Protein AF-A0A7C2WB57-F1 (afdb_monomer)

Solvent-accessible surface area (backbone atoms only — not comparable to full-atom values): 13487 Å² total; per-residue (Å²): 135,82,85,72,78,54,64,67,50,56,50,51,47,29,50,55,27,20,50,55,28,40,53,53,18,48,53,45,23,72,67,40,71,84,41,59,45,28,49,32,45,23,51,37,22,44,42,51,18,52,29,21,51,24,52,50,50,30,62,71,38,91,43,73,69,55,25,53,50,29,51,33,56,23,44,36,46,49,39,39,46,40,29,40,46,35,55,28,54,23,19,49,84,78,60,45,89,55,73,61,68,66,57,52,50,48,34,46,50,48,16,53,53,46,34,59,41,39,78,39,72,49,23,56,69,46,75,47,82,50,88,93,45,66,59,47,71,42,68,25,68,49,50,57,52,48,50,51,50,41,50,51,30,49,53,56,38,50,52,47,46,55,52,48,39,74,75,40,62,75,63,61,21,54,39,44,51,46,50,46,52,34,46,52,60,32,50,54,52,40,42,48,24,59,43,47,22,58,74,71,64,51,74,66,48,46,76,52,32,46,46,50,52,34,55,29,51,50,44,48,48,49,40,31,68,78,52,55,62,68,73,48,64,89,79,47,53,73,64,57,51,50,50,52,54,51,47,52,52,50,51,52,48,53,46,53,53,58,57,69,75,107

pLDDT: mean 81.45, std 13.5, range [35.09, 98.38]

Radius of gyration: 18.52 Å; Cα contacts (8 Å, |Δi|>4): 328; chains: 1; bounding box: 51×31×50 Å

Nearest PDB structures (foldseek):
  8jcx-assembly1_2  TM=6.054E-01  e=8.920E-03  Homo sapiens
  8szf-assembly1_A  TM=5.447E-01  e=8.516E-03  Homo sapiens
  7sim-assembly1_B  TM=5.868E-01  e=2.712E-02  Homo sapiens
  8wpg-assembly1_A  TM=6.339E-01  e=9.927E-02  Homo sapiens
  8jcy-assembly1_2  TM=6.079E-01  e=9.049E-02  Homo sapiens

Secondary structure (DSSP, 8-state):
---PPPHHHHHHHHHHHHHHHHHHHHHHHHH-TT-HHHHHHHHHHHHHHHHHHHHHHHHT--SHHHHHHHHHHHHHHHHTHHHHHHHHHHHTTTSS--S-HHHHHHHHHHHHHHHHHTTSTTTEEEEEEETTEEEEEEE-HHHHHHHHHHHHHHHHHHHHHHHHHHH--HHHHHHHHHHHHHHHHHHHHHHIIIIIHHHTT-TTGGGGHHHHHHHHHHHHHHHHHHTTTTSGGGT--HHHHHHHHHHHHHHHHHHHHHHH--

Structure (mmCIF, N/CA/C/O backbone):
data_AF-A0A7C2WB57-F1
#
_entry.id   AF-A0A7C2WB57-F1
#
loop_
_atom_site.group_PDB
_atom_site.id
_atom_site.type_symbol
_atom_site.label_atom_id
_atom_site.label_alt_id
_atom_site.label_comp_id
_atom_site.label_asym_id
_atom_site.label_entity_id
_atom_site.label_seq_id
_atom_site.pdbx_PDB_ins_code
_atom_site.Cartn_x
_atom_site.Cartn_y
_atom_site.Cartn_z
_atom_site.occupancy
_atom_site.B_iso_or_equiv
_atom_site.auth_seq_id
_atom_site.auth_comp_id
_atom_site.auth_asym_id
_atom_site.auth_atom_id
_atom_site.pdbx_PDB_model_num
ATOM 1 N N . MET A 1 1 ? 28.335 10.931 -4.803 1.00 36.34 1 MET A N 1
ATOM 2 C CA . MET A 1 1 ? 28.097 9.511 -5.124 1.00 36.34 1 MET A CA 1
ATOM 3 C C . MET A 1 1 ? 27.492 8.885 -3.873 1.00 36.34 1 MET A C 1
ATOM 5 O O . MET A 1 1 ? 28.223 8.584 -2.942 1.00 36.34 1 MET A O 1
ATOM 9 N N . MET A 1 2 ? 26.161 8.890 -3.744 1.00 35.09 2 MET A N 1
ATOM 10 C CA . MET A 1 2 ? 25.502 8.312 -2.565 1.00 35.09 2 MET A CA 1
ATOM 11 C C . MET A 1 2 ? 25.612 6.790 -2.680 1.00 35.09 2 MET A C 1
ATOM 13 O O . MET A 1 2 ? 25.117 6.237 -3.659 1.00 35.09 2 MET A O 1
ATOM 17 N N . MET A 1 3 ? 26.296 6.139 -1.732 1.00 39.81 3 MET A N 1
ATOM 18 C CA . MET A 1 3 ? 26.316 4.678 -1.624 1.00 39.81 3 MET A CA 1
ATOM 19 C C . MET A 1 3 ? 24.872 4.208 -1.465 1.00 39.81 3 MET A C 1
ATOM 21 O O . MET A 1 3 ? 24.251 4.448 -0.428 1.00 39.81 3 MET A O 1
ATOM 25 N N . GLN A 1 4 ? 24.304 3.612 -2.513 1.00 51.75 4 GLN A N 1
ATOM 26 C CA . GLN A 1 4 ? 23.036 2.921 -2.361 1.00 51.75 4 GLN A CA 1
ATOM 27 C C . GLN A 1 4 ? 23.285 1.611 -1.600 1.00 51.75 4 GLN A C 1
ATOM 29 O O . GLN A 1 4 ? 24.300 0.961 -1.852 1.00 51.75 4 GLN A O 1
ATOM 34 N N . PRO A 1 5 ? 22.403 1.246 -0.655 1.00 52.22 5 PRO A N 1
ATOM 35 C CA . PRO A 1 5 ? 22.542 0.029 0.133 1.00 52.22 5 PRO A CA 1
ATOM 36 C C . PRO A 1 5 ? 22.756 -1.220 -0.722 1.00 52.22 5 PRO A C 1
ATOM 38 O O . PRO A 1 5 ? 22.228 -1.313 -1.830 1.00 52.22 5 PRO A O 1
ATOM 41 N N . SER A 1 6 ? 23.487 -2.199 -0.181 1.00 61.94 6 SER A N 1
ATOM 42 C CA . SER A 1 6 ? 23.737 -3.465 -0.870 1.00 61.94 6 SER A CA 1
ATOM 43 C C . SER A 1 6 ? 22.417 -4.157 -1.266 1.00 61.94 6 SER A C 1
ATOM 45 O O . SER A 1 6 ? 21.449 -4.137 -0.496 1.00 61.94 6 SER A O 1
ATOM 47 N N . PRO A 1 7 ? 22.347 -4.810 -2.441 1.00 66.00 7 PRO A N 1
ATOM 48 C CA . PRO A 1 7 ? 21.131 -5.492 -2.899 1.00 66.00 7 PRO A CA 1
ATOM 49 C C . PRO A 1 7 ? 20.637 -6.545 -1.892 1.00 66.00 7 PRO A C 1
ATOM 51 O O . PRO A 1 7 ? 19.435 -6.728 -1.719 1.00 66.00 7 PRO A O 1
ATOM 54 N N . ILE A 1 8 ? 21.554 -7.158 -1.135 1.00 73.50 8 ILE A N 1
ATOM 55 C CA . ILE A 1 8 ? 21.257 -8.115 -0.058 1.00 73.50 8 ILE A CA 1
ATOM 56 C C . ILE A 1 8 ? 20.466 -7.459 1.086 1.00 73.50 8 ILE A C 1
ATOM 58 O O . ILE A 1 8 ? 19.515 -8.058 1.603 1.00 73.50 8 ILE A O 1
ATOM 62 N N . LEU A 1 9 ? 20.822 -6.227 1.471 1.00 73.44 9 LEU A N 1
ATOM 63 C CA . LEU A 1 9 ? 20.117 -5.474 2.509 1.00 73.44 9 LEU A CA 1
ATOM 64 C C . LEU A 1 9 ? 18.667 -5.203 2.087 1.00 73.44 9 LEU A C 1
ATOM 66 O O . LEU A 1 9 ? 17.735 -5.499 2.840 1.00 73.44 9 LEU A O 1
ATOM 70 N N . ALA A 1 10 ? 18.470 -4.698 0.866 1.00 72.50 10 ALA A N 1
ATOM 71 C CA . ALA A 1 10 ? 17.142 -4.414 0.328 1.00 72.50 10 ALA A CA 1
ATOM 72 C C . ALA A 1 10 ? 16.279 -5.685 0.248 1.00 72.50 10 ALA A C 1
ATOM 74 O O . ALA A 1 10 ? 15.171 -5.711 0.789 1.00 72.50 10 ALA A O 1
ATOM 75 N N . THR A 1 11 ? 16.808 -6.769 -0.327 1.00 81.44 11 THR A N 1
ATOM 76 C CA . THR A 1 11 ? 16.115 -8.062 -0.415 1.00 81.44 11 THR A CA 1
ATOM 77 C C . THR A 1 11 ? 15.684 -8.572 0.960 1.00 81.44 11 THR A C 1
ATOM 79 O O . THR A 1 11 ? 14.533 -8.972 1.143 1.00 81.44 11 THR A O 1
ATOM 82 N N . THR A 1 12 ? 16.569 -8.510 1.958 1.00 79.75 12 THR A N 1
ATOM 83 C CA . THR A 1 12 ? 16.267 -9.002 3.311 1.00 79.75 12 THR A CA 1
ATOM 84 C C . THR A 1 12 ? 15.159 -8.187 3.980 1.00 79.75 12 THR A C 1
ATOM 86 O O . THR A 1 12 ? 14.210 -8.758 4.524 1.00 79.75 12 THR A O 1
ATOM 89 N N . LEU A 1 13 ? 15.233 -6.854 3.908 1.00 77.38 13 LEU A N 1
ATOM 90 C CA . LEU A 1 13 ? 14.217 -5.975 4.494 1.00 77.38 13 LEU A CA 1
ATOM 91 C C . LEU A 1 13 ? 12.846 -6.162 3.836 1.00 77.38 13 LEU A C 1
ATOM 93 O O . LEU A 1 13 ? 11.827 -6.184 4.534 1.00 77.38 13 LEU A O 1
ATOM 97 N N . ILE A 1 14 ? 12.803 -6.343 2.513 1.00 80.81 14 ILE A N 1
ATOM 98 C CA . ILE A 1 14 ? 11.547 -6.549 1.784 1.00 80.81 14 ILE A CA 1
ATOM 99 C C . ILE A 1 14 ? 10.966 -7.946 2.067 1.00 80.81 14 ILE A C 1
ATOM 101 O O . ILE A 1 14 ? 9.752 -8.080 2.224 1.00 80.81 14 ILE A O 1
ATOM 105 N N . LEU A 1 15 ? 11.800 -8.981 2.224 1.00 83.94 15 LEU A N 1
ATOM 106 C CA . LEU A 1 15 ? 11.347 -10.318 2.634 1.00 83.94 15 LEU A CA 1
ATOM 107 C C . LEU A 1 15 ? 10.741 -10.313 4.039 1.00 83.94 15 LEU A C 1
ATOM 109 O O . LEU A 1 15 ? 9.617 -10.787 4.231 1.00 83.94 15 LEU A O 1
ATOM 113 N N . LEU A 1 16 ? 11.448 -9.730 5.013 1.00 79.94 16 LEU A N 1
ATOM 114 C CA . LEU A 1 16 ? 10.931 -9.554 6.375 1.00 79.94 16 LEU A CA 1
ATOM 115 C C . LEU A 1 16 ? 9.604 -8.797 6.355 1.00 79.94 16 LEU A C 1
ATOM 117 O O . LEU A 1 16 ? 8.664 -9.144 7.073 1.00 79.94 16 LEU A O 1
ATOM 121 N N . SER A 1 17 ? 9.514 -7.802 5.481 1.00 78.19 17 SER A N 1
ATOM 122 C CA . SER A 1 17 ? 8.324 -7.000 5.278 1.00 78.19 17 SER A CA 1
ATOM 123 C C . SER A 1 17 ? 7.129 -7.801 4.742 1.00 78.19 17 SER A C 1
ATOM 125 O O . SER A 1 17 ? 6.030 -7.773 5.318 1.00 78.19 17 SER A O 1
ATOM 127 N N . ALA A 1 18 ? 7.345 -8.561 3.670 1.00 84.25 18 ALA A N 1
ATOM 128 C CA . ALA A 1 18 ? 6.322 -9.393 3.051 1.00 84.25 18 ALA A CA 1
ATOM 129 C C . ALA A 1 18 ? 5.788 -10.451 4.029 1.00 84.25 18 ALA A C 1
ATOM 131 O O . ALA A 1 18 ? 4.567 -10.606 4.162 1.00 84.25 18 ALA A O 1
ATOM 132 N N . LEU A 1 19 ? 6.693 -11.126 4.749 1.00 83.94 19 LEU A N 1
ATOM 133 C CA . LEU A 1 19 ? 6.361 -12.174 5.715 1.00 83.94 19 LEU A CA 1
ATOM 134 C C . LEU A 1 19 ? 5.621 -11.618 6.931 1.00 83.94 19 LEU A C 1
ATOM 136 O O . LEU A 1 19 ? 4.571 -12.141 7.297 1.00 83.94 19 LEU A O 1
ATOM 140 N N . SER A 1 20 ? 6.114 -10.526 7.521 1.00 78.19 20 SER A N 1
ATOM 141 C CA . SER A 1 20 ? 5.474 -9.903 8.688 1.00 78.19 20 SER A CA 1
ATOM 142 C C . SER A 1 20 ? 4.045 -9.467 8.371 1.00 78.19 20 SER A C 1
ATOM 144 O O . SER A 1 20 ? 3.129 -9.696 9.164 1.00 78.19 20 SER A O 1
ATOM 146 N N . SER A 1 21 ? 3.833 -8.899 7.179 1.00 82.56 21 SER A N 1
ATOM 147 C CA . SER A 1 21 ? 2.504 -8.488 6.725 1.00 82.56 21 SER A CA 1
ATOM 148 C C . SER A 1 21 ? 1.574 -9.683 6.520 1.00 82.56 21 SER A C 1
ATOM 150 O O . SER A 1 21 ? 0.447 -9.672 7.017 1.00 82.56 21 SER A O 1
ATOM 152 N N . ALA A 1 22 ? 2.044 -10.738 5.849 1.00 86.12 22 ALA A N 1
ATOM 153 C CA . ALA A 1 22 ? 1.253 -11.945 5.618 1.00 86.12 22 ALA A CA 1
ATOM 154 C C . ALA A 1 22 ? 0.867 -12.647 6.930 1.00 86.12 22 ALA A C 1
ATOM 156 O O . ALA A 1 22 ? -0.303 -12.980 7.129 1.00 86.12 22 ALA A O 1
ATOM 157 N N . LEU A 1 23 ? 1.827 -12.822 7.844 1.00 83.19 23 LEU A N 1
ATOM 158 C CA . LEU A 1 23 ? 1.610 -13.482 9.131 1.00 83.19 23 LEU A CA 1
ATOM 159 C C . LEU A 1 23 ? 0.624 -12.707 10.003 1.00 83.19 23 LEU A C 1
ATOM 161 O O . LEU A 1 23 ? -0.314 -13.294 10.542 1.00 83.19 23 LEU A O 1
ATOM 165 N N . LEU A 1 24 ? 0.789 -11.386 10.107 1.00 79.75 24 LEU A N 1
ATOM 166 C CA . LEU A 1 24 ? -0.117 -10.557 10.893 1.00 79.75 24 LEU A CA 1
ATOM 167 C C . LEU A 1 24 ? -1.532 -10.542 10.300 1.00 79.75 24 LEU A C 1
ATOM 169 O O . LEU A 1 24 ? -2.512 -10.689 11.032 1.00 79.75 24 LEU A O 1
ATOM 173 N N . GLY A 1 25 ? -1.640 -10.395 8.978 1.00 83.50 25 GLY A N 1
ATOM 174 C CA . GLY A 1 25 ? -2.911 -10.448 8.263 1.00 83.50 25 GLY A CA 1
ATOM 175 C C . GLY A 1 25 ? -3.646 -11.764 8.471 1.00 83.50 25 GLY A C 1
ATOM 176 O O . GLY A 1 25 ? -4.830 -11.766 8.814 1.00 83.50 25 GLY A O 1
ATOM 177 N N . GLY A 1 26 ? -2.926 -12.878 8.318 1.00 84.12 26 GLY A N 1
ATOM 178 C CA . GLY A 1 26 ? -3.437 -14.223 8.560 1.00 84.12 26 GLY A CA 1
ATOM 179 C C . GLY A 1 26 ? -3.891 -14.406 10.005 1.00 84.12 26 GLY A C 1
ATOM 180 O O . GLY A 1 26 ? -5.026 -14.812 10.243 1.00 84.12 26 GLY A O 1
ATOM 181 N N . ALA A 1 27 ? -3.062 -14.027 10.979 1.00 81.19 27 ALA A N 1
ATOM 182 C CA . ALA A 1 27 ? -3.401 -14.156 12.393 1.00 81.19 27 ALA A CA 1
ATOM 183 C C . ALA A 1 27 ? -4.650 -13.342 12.776 1.00 81.19 27 ALA A C 1
ATOM 185 O O . ALA A 1 27 ? -5.521 -13.831 13.497 1.00 81.19 27 ALA A O 1
ATOM 186 N N . VAL A 1 28 ? -4.786 -12.120 12.252 1.00 82.44 28 VAL A N 1
ATOM 187 C CA . VAL A 1 28 ? -5.987 -11.295 12.448 1.00 82.44 28 VAL A CA 1
ATOM 188 C C . VAL A 1 28 ? -7.210 -11.891 11.750 1.00 82.44 28 VAL A C 1
ATOM 190 O O . VAL A 1 28 ? -8.311 -11.837 12.296 1.00 82.44 28 VAL A O 1
ATOM 193 N N . PHE A 1 29 ? -7.054 -12.458 10.556 1.00 85.31 29 PHE A N 1
ATOM 194 C CA . PHE A 1 29 ? -8.161 -13.084 9.840 1.00 85.31 29 PHE A CA 1
ATOM 195 C C . PHE A 1 29 ? -8.677 -14.331 10.565 1.00 85.31 29 PHE A C 1
ATOM 197 O O . PHE A 1 29 ? -9.878 -14.442 10.812 1.00 85.31 29 PHE A O 1
ATOM 204 N N . PHE A 1 30 ? -7.774 -15.239 10.943 1.00 83.94 30 PHE A N 1
ATOM 205 C CA . PHE A 1 30 ? -8.127 -16.503 11.588 1.00 83.94 30 PHE A CA 1
ATOM 206 C C . PHE A 1 30 ? -8.607 -16.332 13.032 1.00 83.94 30 PHE A C 1
ATOM 208 O O . PHE A 1 30 ? -9.346 -17.183 13.516 1.00 83.94 30 PHE A O 1
ATOM 215 N N . SER A 1 31 ? -8.276 -15.220 13.701 1.00 80.88 31 SER A N 1
ATOM 216 C CA . SER A 1 31 ? -8.807 -14.929 15.039 1.00 80.88 31 SER A CA 1
ATOM 217 C C . SER A 1 31 ? -10.321 -14.750 15.062 1.00 80.88 31 SER A C 1
ATOM 219 O O . SER A 1 31 ? -10.987 -15.190 15.996 1.00 80.88 31 SER A O 1
ATOM 221 N N . ASN A 1 32 ? -10.877 -14.099 14.041 1.00 80.50 32 ASN A N 1
ATOM 222 C CA . ASN A 1 32 ? -12.313 -13.956 13.879 1.00 80.50 32 ASN A CA 1
ATOM 223 C C . ASN A 1 32 ? -12.653 -13.601 12.424 1.00 80.50 32 ASN A C 1
ATOM 225 O O . ASN A 1 32 ? -12.796 -12.418 12.083 1.00 80.50 32 ASN A O 1
ATOM 229 N N . PRO A 1 33 ? -12.855 -14.607 11.557 1.00 84.19 33 PRO A N 1
ATOM 230 C CA . PRO A 1 33 ? -13.107 -14.371 10.144 1.00 84.19 33 PRO A CA 1
ATOM 231 C C . PRO A 1 33 ? -14.490 -13.774 9.888 1.00 84.19 33 PRO A C 1
ATOM 233 O O . PRO A 1 33 ? -14.776 -13.415 8.754 1.00 84.19 33 PRO A O 1
ATOM 236 N N . TRP A 1 34 ? -15.375 -13.645 10.879 1.00 85.25 34 TRP A N 1
ATOM 237 C CA . TRP A 1 34 ? -16.707 -13.049 10.709 1.00 85.25 34 TRP A CA 1
ATOM 238 C C . TRP A 1 34 ? -16.698 -11.526 10.866 1.00 85.25 34 TRP A C 1
ATOM 240 O O . TRP A 1 34 ? -17.573 -10.838 10.332 1.00 85.25 34 TRP A O 1
ATOM 250 N N . ARG A 1 35 ? -15.683 -10.973 11.541 1.00 84.31 35 ARG A N 1
ATOM 251 C CA . ARG A 1 35 ? -15.556 -9.528 11.753 1.00 84.31 35 ARG A CA 1
ATOM 252 C C . ARG A 1 35 ? -15.132 -8.809 10.477 1.00 84.31 35 ARG A C 1
ATOM 254 O O . ARG A 1 35 ? -14.117 -9.122 9.853 1.00 84.31 35 ARG A O 1
ATOM 261 N N . ARG A 1 36 ? -15.890 -7.773 10.109 1.00 87.69 36 ARG A N 1
ATOM 262 C CA . ARG A 1 36 ? -15.653 -6.985 8.888 1.00 87.69 36 ARG A CA 1
ATOM 263 C C . ARG A 1 36 ? -14.294 -6.296 8.922 1.00 87.69 36 ARG A C 1
ATOM 265 O O . ARG A 1 36 ? -13.571 -6.351 7.930 1.00 87.69 36 ARG A O 1
ATOM 272 N N . THR A 1 37 ? -13.918 -5.710 10.056 1.00 86.75 37 THR A N 1
ATOM 273 C CA . THR A 1 37 ? -12.618 -5.043 10.211 1.00 86.75 37 THR A CA 1
ATOM 274 C C . THR A 1 37 ? -11.453 -6.021 10.044 1.00 86.75 37 THR A C 1
ATOM 276 O O . THR A 1 37 ? -10.470 -5.663 9.406 1.00 86.75 37 THR A O 1
ATOM 279 N N . HIS A 1 38 ? -11.579 -7.267 10.522 1.00 86.00 38 HIS A N 1
ATOM 280 C CA . HIS A 1 38 ? -10.524 -8.283 10.387 1.00 86.00 38 HIS A CA 1
ATOM 281 C C . HIS A 1 38 ? -10.308 -8.640 8.920 1.00 86.00 38 HIS A C 1
ATOM 283 O O . HIS A 1 38 ? -9.181 -8.617 8.439 1.00 86.00 38 HIS A O 1
ATOM 289 N N . ARG A 1 39 ? -11.398 -8.871 8.175 1.00 89.69 39 ARG A N 1
ATOM 290 C CA . ARG A 1 39 ? -11.333 -9.132 6.728 1.00 89.69 39 ARG A CA 1
ATOM 291 C C . ARG A 1 39 ? -10.678 -7.987 5.959 1.00 89.69 39 ARG A C 1
ATOM 293 O O . ARG A 1 39 ? -9.886 -8.231 5.056 1.00 89.69 39 ARG A O 1
ATOM 300 N N . ARG A 1 40 ? -11.016 -6.734 6.287 1.00 92.25 40 ARG A N 1
ATOM 301 C CA . ARG A 1 40 ? -10.439 -5.563 5.603 1.00 92.25 40 ARG A CA 1
ATOM 302 C C . ARG A 1 40 ? -8.982 -5.335 5.965 1.00 92.25 40 ARG A C 1
ATOM 304 O O . ARG A 1 40 ? -8.208 -4.986 5.083 1.00 92.25 40 ARG A O 1
ATOM 311 N N . PHE A 1 41 ? -8.612 -5.579 7.216 1.00 88.31 41 PHE A N 1
ATOM 312 C CA . PHE A 1 41 ? -7.218 -5.538 7.621 1.00 88.31 41 PHE A CA 1
ATOM 313 C C . PHE A 1 41 ? -6.397 -6.627 6.926 1.00 88.31 41 PHE A C 1
ATOM 315 O O . PHE A 1 41 ? -5.366 -6.321 6.344 1.00 88.31 41 PHE A O 1
ATOM 322 N N . ALA A 1 42 ? -6.900 -7.863 6.897 1.00 89.50 42 ALA A N 1
ATOM 323 C CA . ALA A 1 42 ? -6.253 -8.970 6.203 1.00 89.50 42 ALA A CA 1
ATOM 324 C C . ALA A 1 42 ? -6.069 -8.683 4.705 1.00 89.50 42 ALA A C 1
ATOM 326 O O . ALA A 1 42 ? -5.007 -8.952 4.148 1.00 89.50 42 ALA A O 1
ATOM 327 N N . LEU A 1 43 ? -7.073 -8.074 4.062 1.00 93.38 43 LEU A N 1
ATOM 328 C CA . LEU A 1 43 ? -6.977 -7.633 2.670 1.00 93.38 43 LEU A CA 1
ATOM 329 C C . LEU A 1 43 ? -5.900 -6.553 2.477 1.00 93.38 43 LEU A C 1
ATOM 331 O O . LEU A 1 43 ? -5.148 -6.620 1.508 1.00 93.38 43 LEU A O 1
ATOM 335 N N . LEU A 1 44 ? -5.806 -5.583 3.395 1.00 91.19 44 LEU A N 1
ATOM 336 C CA . LEU A 1 44 ? -4.760 -4.558 3.381 1.00 91.19 44 LEU A CA 1
ATOM 337 C C . LEU A 1 44 ? -3.374 -5.193 3.487 1.00 91.19 44 LEU A C 1
ATOM 339 O O . LEU A 1 44 ? -2.525 -4.963 2.633 1.00 91.19 44 LEU A O 1
ATOM 343 N N . THR A 1 45 ? -3.154 -6.041 4.487 1.00 88.75 45 THR A N 1
ATOM 344 C CA . THR A 1 45 ? -1.860 -6.699 4.696 1.00 88.75 45 THR A CA 1
ATOM 345 C C . THR A 1 45 ? -1.495 -7.676 3.579 1.00 88.75 45 THR A C 1
ATOM 347 O O . THR A 1 45 ? -0.320 -7.802 3.248 1.00 88.75 45 THR A O 1
ATOM 350 N N . ALA A 1 46 ? -2.479 -8.336 2.960 1.00 91.81 46 ALA A N 1
ATOM 351 C CA . ALA A 1 46 ? -2.251 -9.190 1.797 1.00 91.81 46 ALA A CA 1
ATOM 352 C C . ALA A 1 46 ? -1.823 -8.367 0.575 1.00 91.81 46 ALA A C 1
ATOM 354 O O . ALA A 1 46 ? -0.870 -8.735 -0.104 1.00 91.81 46 ALA A O 1
ATOM 355 N N . ASN A 1 47 ? -2.476 -7.225 0.327 1.00 93.94 47 ASN A N 1
ATOM 356 C CA . ASN A 1 47 ? -2.084 -6.309 -0.745 1.00 93.94 47 ASN A CA 1
ATOM 357 C C . ASN A 1 47 ? -0.647 -5.791 -0.545 1.00 93.94 47 ASN A C 1
ATOM 359 O O . ASN A 1 47 ? 0.144 -5.801 -1.483 1.00 93.94 47 ASN A O 1
ATOM 363 N N . LEU A 1 48 ? -0.283 -5.444 0.692 1.00 89.06 48 LEU A N 1
ATOM 364 C CA . LEU A 1 48 ? 1.072 -5.017 1.050 1.00 89.06 48 LEU A CA 1
ATOM 365 C C . LEU A 1 48 ? 2.121 -6.119 0.887 1.00 89.06 48 LEU A C 1
ATOM 367 O O . LEU A 1 48 ? 3.205 -5.861 0.371 1.00 89.06 48 LEU A O 1
ATOM 371 N N . SER A 1 49 ? 1.791 -7.347 1.286 1.00 90.62 49 SER A N 1
ATOM 372 C CA . SER A 1 49 ? 2.672 -8.504 1.110 1.00 90.62 49 SER A CA 1
ATOM 373 C C . SER A 1 49 ? 2.906 -8.817 -0.372 1.00 90.62 49 SER A C 1
ATOM 375 O O . SER A 1 49 ? 4.047 -9.001 -0.792 1.00 90.62 49 SER A O 1
ATOM 377 N N . LEU A 1 50 ? 1.846 -8.785 -1.189 1.00 92.62 50 LEU A N 1
ATOM 378 C CA . LEU A 1 50 ? 1.943 -8.974 -2.640 1.00 92.62 50 LEU A CA 1
ATOM 379 C C . LEU A 1 50 ? 2.743 -7.859 -3.319 1.00 92.62 50 LEU A C 1
ATOM 381 O O . LEU A 1 50 ? 3.512 -8.131 -4.236 1.00 92.62 50 LEU A O 1
ATOM 385 N N . TRP A 1 51 ? 2.593 -6.615 -2.862 1.00 91.31 51 TRP A N 1
ATOM 386 C CA . TRP A 1 51 ? 3.389 -5.501 -3.366 1.00 91.31 51 TRP A CA 1
ATOM 387 C C . TRP A 1 51 ? 4.878 -5.681 -3.040 1.00 91.31 51 TRP A C 1
ATOM 389 O O . TRP A 1 51 ? 5.712 -5.566 -3.935 1.00 91.31 51 TRP A O 1
ATOM 399 N N . ALA A 1 52 ? 5.212 -6.052 -1.799 1.00 89.12 52 ALA A N 1
ATOM 400 C CA . ALA A 1 52 ? 6.584 -6.354 -1.390 1.00 89.12 52 ALA A CA 1
ATOM 401 C C . ALA A 1 52 ? 7.194 -7.511 -2.207 1.00 89.12 52 ALA A C 1
ATOM 403 O O . ALA A 1 52 ? 8.328 -7.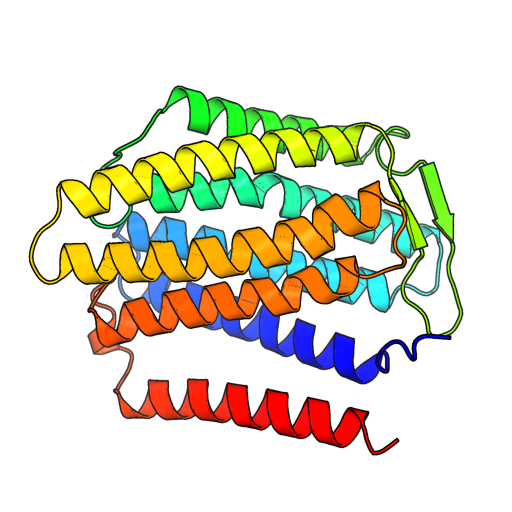409 -2.671 1.00 89.12 52 ALA A O 1
ATOM 404 N N . PHE A 1 53 ? 6.427 -8.578 -2.451 1.00 90.06 53 PHE A N 1
ATOM 405 C CA . PHE A 1 53 ? 6.843 -9.669 -3.337 1.00 90.06 53 PHE A CA 1
ATOM 406 C C . PHE A 1 53 ? 7.111 -9.184 -4.769 1.00 90.06 53 PHE A C 1
ATOM 408 O O . PHE A 1 53 ? 8.116 -9.555 -5.371 1.00 90.06 53 PHE A O 1
ATOM 415 N N . GLY A 1 54 ? 6.242 -8.321 -5.296 1.00 91.38 54 GLY A N 1
ATOM 416 C CA . GLY A 1 54 ? 6.434 -7.701 -6.601 1.00 91.38 54 GLY A CA 1
ATOM 417 C C . GLY A 1 54 ? 7.752 -6.929 -6.692 1.00 91.38 54 GLY A C 1
ATOM 418 O O . GLY A 1 54 ? 8.525 -7.138 -7.624 1.00 91.38 54 GLY A O 1
ATOM 419 N N . VAL A 1 55 ? 8.069 -6.118 -5.678 1.00 88.25 55 VAL A N 1
ATOM 420 C CA . VAL A 1 55 ? 9.342 -5.380 -5.618 1.00 88.25 55 VAL A CA 1
ATOM 421 C C . VAL A 1 55 ? 10.551 -6.320 -5.542 1.00 88.25 55 VAL A C 1
ATOM 423 O O . VAL A 1 55 ? 11.530 -6.083 -6.245 1.00 88.25 55 VAL A O 1
ATOM 426 N N . LEU A 1 56 ? 10.484 -7.423 -4.787 1.00 88.44 56 LEU A N 1
ATOM 427 C CA . LEU A 1 56 ? 11.545 -8.444 -4.802 1.00 88.44 56 LEU A CA 1
ATOM 428 C C . LEU A 1 56 ? 11.773 -9.010 -6.204 1.00 88.44 56 LEU A C 1
ATOM 430 O O . LEU A 1 56 ? 12.913 -9.116 -6.653 1.00 88.44 56 LEU A O 1
ATOM 434 N N . ALA A 1 57 ? 10.694 -9.342 -6.910 1.00 89.94 57 ALA A N 1
ATOM 435 C CA . ALA A 1 57 ? 10.788 -9.875 -8.261 1.00 89.94 57 ALA A CA 1
ATOM 436 C C . ALA A 1 57 ? 11.383 -8.855 -9.252 1.00 89.94 57 ALA A C 1
ATOM 438 O O . ALA A 1 57 ? 12.122 -9.240 -10.160 1.00 89.94 57 ALA A O 1
ATOM 439 N N . ILE A 1 58 ? 11.126 -7.556 -9.052 1.00 88.31 58 ILE A N 1
ATOM 440 C CA . ILE A 1 58 ? 11.733 -6.469 -9.836 1.00 88.31 58 ILE A CA 1
ATOM 441 C C . ILE A 1 58 ? 13.248 -6.394 -9.595 1.00 88.31 58 ILE A C 1
ATOM 443 O O . ILE A 1 58 ? 14.005 -6.376 -10.562 1.00 88.31 58 ILE A O 1
ATOM 447 N N . ILE A 1 59 ? 13.699 -6.379 -8.335 1.00 84.00 59 ILE A N 1
ATOM 448 C CA . ILE A 1 59 ? 15.132 -6.248 -7.993 1.00 84.00 59 ILE A CA 1
ATOM 449 C C . ILE A 1 59 ? 15.943 -7.448 -8.505 1.00 84.00 59 ILE A C 1
ATOM 451 O O . ILE A 1 59 ? 17.087 -7.289 -8.918 1.00 84.00 59 ILE A O 1
ATOM 455 N N . HIS A 1 60 ? 15.347 -8.642 -8.521 1.00 85.25 60 HIS A N 1
ATOM 456 C CA . HIS A 1 60 ? 15.989 -9.869 -9.006 1.00 85.25 60 HIS A CA 1
ATOM 457 C C . HIS A 1 60 ? 15.751 -10.151 -10.502 1.00 85.25 60 HIS A C 1
ATOM 459 O O . HIS A 1 60 ? 16.007 -11.256 -10.980 1.00 85.25 60 HIS A O 1
ATOM 465 N N . SER A 1 61 ? 15.249 -9.177 -11.268 1.00 85.88 61 SER A N 1
ATOM 466 C CA . SER A 1 61 ? 15.059 -9.335 -12.712 1.00 85.88 61 SER A CA 1
ATOM 467 C C . SER A 1 61 ? 16.345 -9.037 -13.486 1.00 85.88 61 SER A C 1
ATOM 469 O O . SER A 1 61 ? 16.821 -7.908 -13.505 1.00 85.88 61 SER A O 1
ATOM 471 N N . HIS A 1 62 ? 16.859 -10.035 -14.208 1.00 83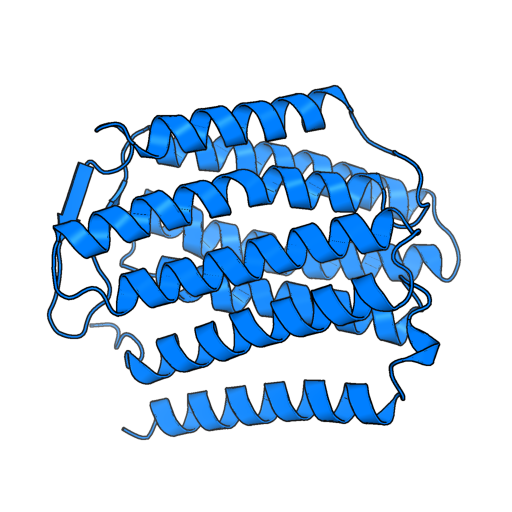.00 62 HIS A N 1
ATOM 472 C CA . HIS A 1 62 ? 18.085 -9.910 -15.016 1.00 83.00 62 HIS A CA 1
ATOM 473 C C . HIS A 1 62 ? 17.838 -9.570 -16.495 1.00 83.00 62 HIS A C 1
ATOM 475 O O . HIS A 1 62 ? 18.784 -9.361 -17.249 1.00 83.00 62 HIS A O 1
ATOM 481 N N . ALA A 1 63 ? 16.575 -9.522 -16.930 1.00 86.12 63 ALA A N 1
ATOM 482 C CA . ALA A 1 63 ? 16.196 -9.246 -18.315 1.00 86.12 63 ALA A CA 1
ATOM 483 C C . ALA A 1 63 ? 15.174 -8.097 -18.390 1.00 86.12 63 ALA A C 1
ATOM 485 O O . ALA A 1 63 ? 14.228 -8.092 -17.594 1.00 86.12 63 ALA A O 1
ATOM 486 N N . PRO A 1 64 ? 15.280 -7.164 -19.364 1.00 84.12 64 PRO A N 1
ATOM 487 C CA . PRO A 1 64 ? 14.377 -6.008 -19.455 1.00 84.12 64 PRO A CA 1
ATOM 488 C C . PRO A 1 64 ? 12.900 -6.398 -19.567 1.00 84.12 64 PRO A C 1
ATOM 490 O O . PRO A 1 64 ? 12.028 -5.746 -18.990 1.00 84.12 64 PRO A O 1
ATOM 493 N N . LEU A 1 65 ? 12.620 -7.496 -20.276 1.00 87.94 65 LEU A N 1
ATOM 494 C CA . LEU A 1 65 ? 11.271 -8.035 -20.431 1.00 87.94 65 LEU A CA 1
ATOM 495 C C . LEU A 1 65 ? 10.700 -8.536 -19.095 1.00 87.94 65 LEU A C 1
ATOM 497 O O . LEU A 1 65 ? 9.550 -8.241 -18.775 1.00 87.94 65 LEU A O 1
ATOM 501 N N . MET A 1 66 ? 11.509 -9.244 -18.297 1.00 89.19 66 MET A N 1
ATOM 502 C CA . MET A 1 66 ? 11.105 -9.729 -16.971 1.00 89.19 66 MET A CA 1
ATOM 503 C C . MET A 1 66 ? 10.899 -8.571 -15.994 1.00 89.19 66 MET A C 1
ATOM 505 O O . MET A 1 66 ? 9.878 -8.534 -15.311 1.00 89.19 66 MET A O 1
ATOM 509 N N . ALA A 1 67 ? 11.811 -7.594 -15.985 1.00 88.38 67 ALA A N 1
ATOM 510 C CA . ALA A 1 67 ? 11.682 -6.405 -15.148 1.00 88.38 67 ALA A CA 1
ATOM 511 C C . ALA A 1 67 ? 10.397 -5.640 -15.489 1.00 88.38 67 ALA A C 1
ATOM 513 O O . ALA A 1 67 ? 9.589 -5.355 -14.610 1.00 88.38 67 ALA A O 1
ATOM 514 N N . SER A 1 68 ? 10.148 -5.392 -16.779 1.00 90.12 68 SER A N 1
ATOM 515 C CA . SER A 1 68 ? 8.934 -4.713 -17.247 1.00 90.12 68 SER A CA 1
ATOM 516 C C . SER A 1 68 ? 7.661 -5.471 -16.871 1.00 90.12 68 SER A C 1
ATOM 518 O O . SER A 1 68 ? 6.679 -4.851 -16.463 1.00 90.12 68 SER A O 1
ATOM 520 N N . PHE A 1 69 ? 7.665 -6.803 -16.978 1.00 93.44 69 PHE A N 1
ATOM 521 C CA . PHE A 1 69 ? 6.548 -7.637 -16.540 1.00 93.44 69 PHE A CA 1
ATOM 522 C C . PHE A 1 69 ? 6.271 -7.451 -15.043 1.00 93.44 69 PHE A C 1
ATOM 524 O O . PHE A 1 69 ? 5.145 -7.122 -14.662 1.00 93.44 69 PHE A O 1
ATOM 531 N N . TRP A 1 70 ? 7.295 -7.582 -14.197 1.00 93.25 70 TRP A N 1
ATOM 532 C CA . TRP A 1 70 ? 7.131 -7.452 -12.751 1.00 93.25 70 TRP A CA 1
ATOM 533 C C . TRP A 1 70 ? 6.779 -6.033 -12.313 1.00 93.25 70 TRP A C 1
ATOM 535 O O . TRP A 1 70 ? 5.947 -5.889 -11.422 1.00 93.25 70 TRP A O 1
ATOM 545 N N . ILE A 1 71 ? 7.301 -4.991 -12.966 1.00 91.94 71 ILE A N 1
ATOM 546 C CA . ILE A 1 71 ? 6.896 -3.596 -12.721 1.00 91.94 71 ILE A CA 1
ATOM 547 C C . ILE A 1 71 ? 5.387 -3.436 -12.957 1.00 91.94 71 ILE A C 1
ATOM 549 O O . ILE A 1 71 ? 4.675 -2.927 -12.089 1.00 91.94 71 ILE A O 1
ATOM 553 N N . ARG A 1 72 ? 4.866 -3.939 -14.086 1.00 95.00 72 ARG A N 1
ATOM 554 C CA . ARG A 1 72 ? 3.428 -3.872 -14.407 1.00 95.00 72 ARG A CA 1
ATOM 555 C C . ARG A 1 72 ? 2.583 -4.661 -13.410 1.00 95.00 72 ARG A C 1
ATOM 557 O O . ARG A 1 72 ? 1.611 -4.124 -12.884 1.00 95.00 72 ARG A O 1
ATOM 564 N N . MET A 1 73 ? 2.969 -5.898 -13.100 1.00 95.81 73 MET A N 1
ATOM 565 C CA . MET A 1 73 ? 2.236 -6.740 -12.145 1.00 95.81 73 MET A CA 1
ATOM 566 C C . MET A 1 73 ? 2.236 -6.151 -10.730 1.00 95.81 73 MET A C 1
ATOM 568 O O . MET A 1 73 ? 1.208 -6.149 -10.051 1.00 95.81 73 MET A O 1
ATOM 572 N N . THR A 1 74 ? 3.365 -5.588 -10.305 1.00 94.12 74 THR A N 1
ATOM 573 C CA . THR A 1 74 ? 3.499 -4.907 -9.012 1.00 94.12 74 THR A CA 1
ATOM 574 C C . THR A 1 74 ? 2.605 -3.674 -8.952 1.00 94.12 74 THR A C 1
ATOM 576 O O . THR A 1 74 ? 1.941 -3.447 -7.941 1.00 94.12 74 THR A O 1
ATOM 579 N N . PHE A 1 75 ? 2.519 -2.909 -10.042 1.00 94.44 75 PHE A N 1
ATOM 580 C CA . PHE A 1 75 ? 1.641 -1.746 -10.123 1.00 94.44 75 PHE A CA 1
ATOM 581 C C . PHE A 1 75 ? 0.158 -2.106 -10.106 1.00 94.44 75 PHE A C 1
ATOM 583 O O . PHE A 1 75 ? -0.616 -1.412 -9.451 1.00 94.44 75 PHE A O 1
ATOM 590 N N . VAL A 1 76 ? -0.245 -3.210 -10.748 1.00 96.94 76 VAL A N 1
ATOM 591 C CA . VAL A 1 76 ? -1.617 -3.731 -10.637 1.00 96.94 76 VAL A CA 1
ATOM 592 C C . VAL A 1 76 ? -1.973 -3.921 -9.166 1.00 96.94 76 VAL A C 1
ATOM 594 O O . VAL A 1 76 ? -2.962 -3.357 -8.707 1.00 96.94 76 VAL A O 1
ATOM 597 N N . VAL A 1 77 ? -1.131 -4.611 -8.392 1.00 95.50 77 VAL A N 1
ATOM 598 C CA . VAL A 1 77 ? -1.353 -4.806 -6.949 1.00 95.50 77 VAL A CA 1
ATOM 599 C C . VAL A 1 77 ? -1.369 -3.470 -6.196 1.00 95.50 77 VAL A C 1
ATOM 601 O O . VAL A 1 77 ? -2.311 -3.203 -5.443 1.00 95.50 77 VAL A O 1
ATOM 604 N N . ALA A 1 78 ? -0.364 -2.620 -6.420 1.00 91.88 78 ALA A N 1
ATOM 605 C CA . ALA A 1 78 ? -0.205 -1.344 -5.724 1.00 91.88 78 ALA A CA 1
ATOM 606 C C . ALA A 1 78 ? -1.359 -0.366 -5.999 1.00 91.88 78 ALA A C 1
ATOM 608 O O . ALA A 1 78 ? -1.755 0.386 -5.109 1.00 91.88 78 ALA A O 1
ATOM 609 N N . SER A 1 79 ? -1.958 -0.407 -7.192 1.00 95.19 79 SER A N 1
ATOM 610 C CA . SER A 1 79 ? -3.068 0.475 -7.574 1.00 95.19 79 SER A CA 1
ATOM 611 C C . SER A 1 79 ? -4.309 0.299 -6.688 1.00 95.19 79 SER A C 1
ATOM 613 O O . SER A 1 79 ? -5.063 1.252 -6.487 1.00 95.19 79 SER A O 1
ATOM 615 N N . PHE A 1 80 ? -4.499 -0.888 -6.097 1.00 96.75 80 PHE A N 1
ATOM 616 C CA . PHE A 1 80 ? -5.590 -1.165 -5.158 1.00 96.75 80 PHE A CA 1
ATOM 617 C C . PHE A 1 80 ? -5.295 -0.716 -3.726 1.00 96.75 80 PHE A C 1
ATOM 619 O O . PHE A 1 80 ? -6.233 -0.617 -2.928 1.00 96.75 80 PHE A O 1
ATOM 626 N N . LEU A 1 81 ? -4.037 -0.418 -3.385 1.00 92.56 81 LEU A N 1
ATOM 627 C CA . LEU A 1 81 ? -3.640 -0.072 -2.023 1.00 92.56 81 LEU A CA 1
ATOM 628 C C . LEU A 1 81 ? -4.426 1.130 -1.458 1.00 92.56 81 LEU A C 1
ATOM 630 O O . LEU A 1 81 ? -4.985 0.988 -0.365 1.00 92.56 81 LEU A O 1
ATOM 634 N N . PRO A 1 82 ? -4.584 2.265 -2.177 1.00 93.69 82 PRO A N 1
ATOM 635 C CA . PRO A 1 82 ? -5.361 3.404 -1.681 1.00 93.69 82 PRO A CA 1
ATOM 636 C C . PRO A 1 82 ? -6.826 3.047 -1.383 1.00 93.69 82 PRO A C 1
ATOM 638 O O . PRO A 1 82 ? -7.386 3.464 -0.366 1.00 93.69 82 PRO A O 1
ATOM 641 N N . ALA A 1 83 ? -7.445 2.230 -2.243 1.00 96.81 83 ALA A N 1
ATOM 642 C CA . ALA A 1 83 ? -8.834 1.804 -2.095 1.00 96.81 83 ALA A CA 1
ATOM 643 C C . ALA A 1 83 ? -9.016 0.857 -0.903 1.00 96.81 83 ALA A C 1
ATOM 645 O O . ALA A 1 83 ? -9.913 1.055 -0.081 1.00 96.81 83 ALA A O 1
ATOM 646 N N . VAL A 1 84 ? -8.152 -0.156 -0.784 1.00 95.12 84 VAL A N 1
ATOM 647 C CA . VAL A 1 84 ? -8.184 -1.133 0.313 1.00 95.12 84 VAL A CA 1
ATOM 648 C C . VAL A 1 84 ? -7.906 -0.455 1.655 1.00 95.12 84 VAL A C 1
ATOM 650 O O . VAL A 1 84 ? -8.601 -0.739 2.634 1.00 95.12 84 VAL A O 1
ATOM 653 N N . PHE A 1 85 ? -6.957 0.483 1.693 1.00 92.12 85 PHE A N 1
ATOM 654 C CA . PHE A 1 85 ? -6.660 1.258 2.891 1.00 92.12 85 PHE A CA 1
ATOM 655 C C . PHE A 1 85 ? -7.860 2.106 3.327 1.00 92.12 85 PHE A C 1
ATOM 657 O O . PHE A 1 85 ? -8.326 1.970 4.460 1.00 92.12 85 PHE A O 1
ATOM 664 N N . TYR A 1 86 ? -8.436 2.907 2.422 1.00 95.69 86 TYR A N 1
ATOM 665 C CA . TYR A 1 86 ? -9.634 3.693 2.733 1.00 95.69 86 TYR A CA 1
ATOM 666 C C . TYR A 1 86 ? -10.789 2.798 3.209 1.00 95.69 86 TYR A C 1
ATOM 668 O O . TYR A 1 86 ? -11.465 3.116 4.187 1.00 95.69 86 TYR A O 1
ATOM 676 N N . HIS A 1 87 ? -10.977 1.635 2.578 1.00 95.88 87 HIS A N 1
ATOM 677 C CA . HIS A 1 87 ? -12.002 0.665 2.965 1.00 95.88 87 HIS A CA 1
ATOM 678 C C . HIS A 1 87 ? -11.811 0.132 4.393 1.00 95.88 87 HIS A C 1
ATOM 680 O O . HIS A 1 87 ? -12.787 -0.053 5.125 1.00 95.88 87 HIS A O 1
ATOM 686 N N . PHE A 1 88 ? -10.567 -0.114 4.805 1.00 92.88 88 PHE A N 1
ATOM 687 C CA . PHE A 1 88 ? -10.261 -0.463 6.187 1.00 92.88 88 PHE A CA 1
ATOM 688 C C . PHE A 1 88 ? -10.633 0.688 7.133 1.00 92.88 88 PHE A C 1
ATOM 690 O O . PHE A 1 88 ? -11.394 0.472 8.079 1.00 92.88 88 PHE A O 1
ATOM 697 N N . ILE A 1 89 ? -10.198 1.915 6.828 1.00 92.88 89 ILE A N 1
ATOM 698 C CA . ILE A 1 89 ? -10.440 3.099 7.666 1.00 92.88 89 ILE A CA 1
ATOM 699 C C . ILE A 1 89 ? -11.926 3.390 7.865 1.00 92.88 89 ILE A C 1
ATOM 701 O O . ILE A 1 89 ? -12.334 3.700 8.983 1.00 92.88 89 ILE A O 1
ATOM 705 N N . VAL A 1 90 ? -12.761 3.281 6.830 1.00 94.69 90 VAL A N 1
ATOM 706 C CA . VAL A 1 90 ? -14.197 3.594 6.956 1.00 94.69 90 VAL A CA 1
ATOM 707 C C . VAL A 1 90 ? -14.959 2.581 7.810 1.00 94.69 90 VAL A C 1
ATOM 709 O O . VAL A 1 90 ? -15.962 2.946 8.411 1.00 94.69 90 VAL A O 1
ATOM 712 N N . ILE A 1 91 ? -14.482 1.338 7.926 1.00 91.62 91 ILE A N 1
ATOM 713 C CA . ILE A 1 91 ? -15.108 0.296 8.764 1.00 91.62 91 ILE A CA 1
ATOM 714 C C . ILE A 1 91 ? -14.532 0.285 10.190 1.00 91.62 91 ILE A C 1
ATOM 716 O O . ILE A 1 91 ? -15.223 -0.050 11.155 1.00 91.62 91 ILE A O 1
ATOM 720 N N . PHE A 1 92 ? -13.266 0.659 10.333 1.00 88.19 92 PHE A N 1
ATOM 721 C CA . PHE A 1 92 ? -12.554 0.706 11.600 1.00 88.19 92 PHE A CA 1
ATOM 722 C C . PHE A 1 92 ? -12.989 1.897 12.487 1.00 88.19 92 PHE A C 1
ATOM 724 O O . PHE A 1 92 ? -13.143 2.996 11.957 1.00 88.19 92 PHE A O 1
ATOM 731 N N . PRO A 1 93 ? -13.140 1.771 13.824 1.00 84.88 93 PRO A N 1
ATOM 732 C CA . PRO A 1 93 ? -13.159 0.548 14.642 1.00 84.88 93 PRO A CA 1
ATOM 733 C C . PRO A 1 93 ? -14.541 -0.121 14.739 1.00 84.88 93 PRO A C 1
ATOM 735 O O . PRO A 1 93 ? -14.646 -1.271 15.161 1.00 84.88 93 PRO A O 1
ATOM 738 N N . TYR A 1 94 ? -15.608 0.573 14.345 1.00 83.12 94 TYR A N 1
ATOM 739 C CA . TYR A 1 94 ? -16.982 0.246 14.741 1.00 83.12 94 TYR A CA 1
ATOM 740 C C . TYR A 1 94 ? -17.660 -0.889 13.953 1.00 83.12 94 TYR A C 1
ATOM 742 O O . TYR A 1 94 ? -18.842 -1.144 14.164 1.00 83.12 94 TYR A O 1
ATOM 750 N N . GLN A 1 95 ? -16.970 -1.553 13.015 1.00 84.31 95 GLN A N 1
ATOM 751 C CA . GLN A 1 95 ? -17.509 -2.615 12.136 1.00 84.31 95 GLN A CA 1
ATOM 752 C C . GLN A 1 95 ? -18.638 -2.162 11.187 1.00 84.31 95 GLN A C 1
ATOM 754 O O . GLN A 1 95 ? -19.151 -2.956 10.390 1.00 84.31 95 GLN A O 1
ATOM 759 N N . ARG A 1 96 ? -19.013 -0.883 11.229 1.00 88.69 96 ARG A N 1
ATOM 760 C CA . ARG A 1 96 ? -20.010 -0.252 10.363 1.00 88.69 96 ARG A CA 1
ATOM 761 C C . ARG A 1 96 ? -19.334 0.722 9.413 1.00 88.69 96 ARG A C 1
ATOM 763 O O . ARG A 1 96 ? -18.275 1.259 9.707 1.00 88.69 96 ARG A O 1
ATOM 770 N N . PHE A 1 97 ? -19.951 0.920 8.257 1.00 93.06 97 PHE A N 1
ATOM 771 C CA . PHE A 1 97 ? -19.420 1.812 7.239 1.00 93.06 97 PHE A CA 1
ATOM 772 C C . PHE A 1 97 ? -19.643 3.273 7.645 1.00 93.06 97 PHE A C 1
ATOM 774 O O . PHE A 1 97 ? -20.770 3.760 7.586 1.00 93.06 97 PHE A O 1
ATOM 781 N N . GLU A 1 98 ? -18.570 3.961 8.016 1.00 92.44 98 GLU A N 1
ATOM 782 C CA . GLU A 1 98 ? -18.530 5.389 8.332 1.00 92.44 98 GLU A CA 1
ATOM 783 C C . GLU A 1 98 ? -17.550 6.073 7.385 1.00 92.44 98 GLU A C 1
ATOM 785 O O . GLU A 1 98 ? -16.351 6.139 7.644 1.00 92.44 98 GLU A O 1
ATOM 790 N N . GLY A 1 99 ? -18.061 6.506 6.238 1.00 92.62 99 GLY A N 1
ATOM 791 C CA . GLY A 1 99 ? -17.279 7.167 5.206 1.00 92.62 99 GLY A CA 1
ATOM 792 C C . GLY A 1 99 ? -18.132 7.500 3.992 1.00 92.62 99 GLY A C 1
ATOM 793 O O . GLY A 1 99 ? -19.353 7.339 4.002 1.00 92.62 99 GLY A O 1
ATOM 794 N N . ASN A 1 100 ? -17.490 7.938 2.914 1.00 95.38 100 ASN A N 1
ATOM 795 C CA . ASN A 1 100 ? -18.169 8.273 1.672 1.00 95.38 100 ASN A CA 1
ATOM 796 C C . ASN A 1 100 ? -18.130 7.076 0.705 1.00 95.38 100 ASN A C 1
ATOM 798 O O . ASN A 1 100 ? -17.073 6.672 0.216 1.00 95.38 100 ASN A O 1
ATOM 802 N N . ARG A 1 101 ? -19.305 6.505 0.403 1.00 96.06 101 ARG A N 1
ATOM 803 C CA . ARG A 1 101 ? -19.436 5.357 -0.516 1.00 96.06 101 ARG A CA 1
ATOM 804 C C . ARG A 1 101 ? -19.021 5.696 -1.945 1.00 96.06 101 ARG A C 1
ATOM 806 O O . ARG A 1 101 ? -18.508 4.822 -2.639 1.00 96.06 101 ARG A O 1
ATOM 813 N N . TRP A 1 102 ? -19.229 6.936 -2.380 1.00 97.62 102 TRP A N 1
ATOM 814 C CA . TRP A 1 102 ? -18.840 7.387 -3.714 1.00 97.62 102 TRP A CA 1
ATOM 815 C C . TRP A 1 102 ? -17.329 7.488 -3.849 1.00 97.62 102 TRP A C 1
ATOM 817 O O . TRP A 1 102 ? -16.794 7.035 -4.852 1.00 97.62 102 TRP A O 1
ATOM 827 N N . VAL A 1 103 ? -16.643 7.960 -2.806 1.00 97.69 103 VAL A N 1
ATOM 828 C CA . VAL A 1 103 ? -15.174 7.945 -2.756 1.00 97.69 103 VAL A CA 1
ATOM 829 C C . VAL A 1 103 ? -14.663 6.515 -2.831 1.00 97.69 103 VAL A C 1
ATOM 831 O O . VAL A 1 103 ? -13.792 6.231 -3.639 1.00 97.69 103 VAL A O 1
ATOM 834 N N . LEU A 1 104 ? -15.244 5.579 -2.074 1.00 97.69 104 LEU A N 1
ATOM 835 C CA . LEU A 1 104 ? -14.813 4.181 -2.147 1.00 97.69 104 LEU A CA 1
ATOM 836 C C . LEU A 1 104 ? -15.007 3.580 -3.552 1.00 97.69 104 LEU A C 1
ATOM 838 O O . LEU A 1 104 ? -14.116 2.897 -4.053 1.00 97.69 104 LEU A O 1
ATOM 842 N N . ARG A 1 105 ? -16.153 3.845 -4.198 1.00 98.06 105 ARG A N 1
ATOM 843 C CA . ARG A 1 105 ? -16.418 3.415 -5.583 1.00 98.06 105 ARG A CA 1
ATOM 844 C C . ARG A 1 105 ? -15.435 4.043 -6.565 1.00 98.06 105 ARG A C 1
ATOM 846 O O . ARG A 1 105 ? -14.920 3.335 -7.420 1.00 98.06 105 ARG A O 1
ATOM 853 N N . PHE A 1 106 ? -15.156 5.335 -6.414 1.00 98.12 106 PHE A N 1
ATOM 854 C CA . PHE A 1 106 ? -14.174 6.052 -7.218 1.00 98.12 106 PHE A CA 1
ATOM 855 C C . PHE A 1 106 ? -12.770 5.463 -7.050 1.00 98.12 106 PHE A C 1
ATOM 857 O O . PHE A 1 106 ? -12.108 5.204 -8.045 1.00 98.12 106 PHE A O 1
ATOM 864 N N . LEU A 1 107 ? -12.337 5.170 -5.820 1.00 98.12 107 LEU A N 1
ATOM 865 C CA . LEU A 1 107 ? -11.020 4.586 -5.555 1.00 98.12 107 LEU A CA 1
ATOM 866 C C . LEU A 1 107 ? -10.884 3.178 -6.148 1.00 98.12 107 LEU A C 1
ATOM 868 O O . LEU A 1 107 ? -9.871 2.888 -6.774 1.00 98.12 107 LEU A O 1
ATOM 872 N N . TYR A 1 108 ? -11.892 2.311 -6.001 1.00 98.38 108 TYR A N 1
ATOM 873 C CA . TYR A 1 108 ? -11.856 0.983 -6.628 1.00 98.38 108 TYR A CA 1
ATOM 874 C C . TYR A 1 108 ? -11.967 1.046 -8.154 1.00 98.38 108 TYR A C 1
ATOM 876 O O . TYR A 1 108 ? -11.249 0.324 -8.839 1.00 98.38 108 TYR A O 1
ATOM 884 N N . GLY A 1 109 ? -12.830 1.912 -8.694 1.00 98.25 109 GLY A N 1
ATOM 885 C CA . GLY A 1 109 ? -12.934 2.131 -10.137 1.00 98.25 109 GLY A CA 1
ATOM 886 C C . GLY A 1 109 ? -11.629 2.668 -10.725 1.00 98.25 109 GLY A C 1
ATOM 887 O O . GLY A 1 109 ? -11.156 2.163 -11.739 1.00 98.25 109 GLY A O 1
ATOM 888 N N . GLY A 1 110 ? -10.999 3.621 -10.035 1.00 97.81 110 GLY A N 1
ATOM 889 C CA . GLY A 1 110 ? -9.678 4.147 -10.363 1.00 97.81 110 GLY A CA 1
ATOM 890 C C . GLY A 1 110 ? -8.593 3.076 -10.298 1.00 97.81 110 GLY A C 1
ATOM 891 O O . GLY A 1 110 ? -7.808 2.970 -11.230 1.00 97.81 110 GLY A O 1
ATOM 892 N N . ALA A 1 111 ? -8.581 2.227 -9.266 1.00 97.56 111 ALA A N 1
ATOM 893 C CA . ALA A 1 111 ? -7.639 1.110 -9.161 1.00 97.56 111 ALA A CA 1
ATOM 894 C C . ALA A 1 111 ? -7.759 0.130 -10.341 1.00 97.56 111 ALA A C 1
ATOM 896 O O . ALA A 1 111 ? -6.752 -0.253 -10.934 1.00 97.56 111 ALA A O 1
ATOM 897 N N . VAL A 1 112 ? -8.988 -0.224 -10.739 1.00 98.19 112 VAL A N 1
ATOM 898 C CA . VAL A 1 112 ? -9.233 -1.074 -11.917 1.00 98.19 112 VAL A CA 1
ATOM 899 C 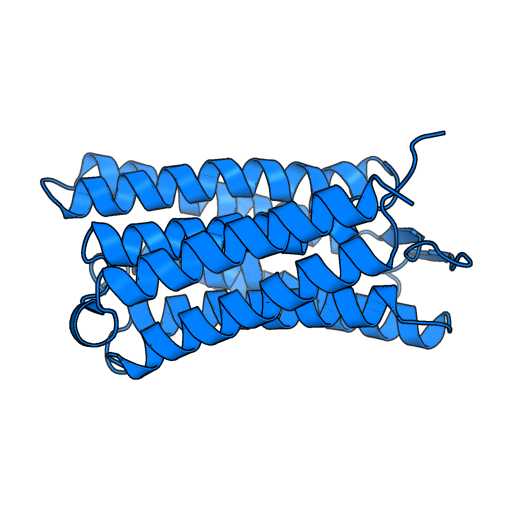C . VAL A 1 112 ? -8.764 -0.382 -13.199 1.00 98.19 112 VAL A C 1
ATOM 901 O O . VAL A 1 112 ? -8.049 -0.993 -13.991 1.00 98.19 112 VAL A O 1
ATOM 904 N N . ALA A 1 113 ? -9.105 0.895 -13.391 1.00 97.81 113 ALA A N 1
ATOM 905 C CA . ALA A 1 113 ? -8.685 1.657 -14.565 1.00 97.81 113 ALA A CA 1
ATOM 906 C C . ALA A 1 113 ? -7.153 1.774 -14.662 1.00 97.81 113 ALA A C 1
ATOM 908 O O . ALA A 1 113 ? -6.586 1.550 -15.729 1.00 97.81 113 ALA A O 1
ATOM 909 N N . LEU A 1 114 ? -6.475 2.054 -13.545 1.00 97.12 114 LEU A N 1
ATOM 910 C CA . LEU A 1 114 ? -5.014 2.100 -13.465 1.00 97.12 114 LEU A CA 1
ATOM 911 C C . LEU A 1 114 ? -4.387 0.724 -13.710 1.00 97.12 114 LEU A C 1
ATOM 913 O O . LEU A 1 114 ? -3.392 0.641 -14.421 1.00 97.12 114 LEU A O 1
ATOM 917 N N . SER A 1 115 ? -4.986 -0.351 -13.189 1.00 97.06 115 SER A N 1
ATOM 918 C CA . SER A 1 115 ? -4.534 -1.726 -13.438 1.00 97.06 115 SER A CA 1
ATOM 919 C C . SER A 1 115 ? -4.599 -2.098 -14.918 1.00 97.06 115 SER A C 1
ATOM 921 O O . SER A 1 115 ? -3.668 -2.705 -15.434 1.00 97.06 115 SER A O 1
ATOM 923 N N . VAL A 1 116 ? -5.663 -1.708 -15.624 1.00 97.19 116 VAL A N 1
ATOM 924 C CA . VAL A 1 116 ? -5.756 -1.895 -17.083 1.00 97.19 116 VAL A CA 1
ATOM 925 C C . VAL A 1 116 ? -4.743 -0.996 -17.800 1.00 97.19 116 VAL A C 1
ATOM 927 O O . VAL A 1 116 ? -4.011 -1.456 -18.677 1.00 97.19 116 VAL A O 1
ATOM 930 N N . GLY A 1 117 ? -4.633 0.267 -17.377 1.00 95.94 117 GLY A N 1
ATOM 931 C CA . GLY A 1 117 ? -3.651 1.227 -17.888 1.00 95.94 117 GLY A CA 1
ATOM 932 C C . GLY A 1 117 ? -2.201 0.755 -17.739 1.00 95.94 117 GLY A C 1
ATOM 933 O O . GLY A 1 117 ? -1.365 1.071 -18.588 1.00 95.94 117 GLY A O 1
ATOM 934 N N . ALA A 1 118 ? -1.919 -0.068 -16.726 1.00 94.88 118 ALA A N 1
ATOM 935 C CA . ALA A 1 118 ? -0.617 -0.668 -16.460 1.00 94.88 118 ALA A CA 1
ATOM 936 C C . ALA A 1 118 ? -0.084 -1.507 -17.624 1.00 94.88 118 ALA A C 1
ATOM 938 O O . ALA A 1 118 ? 1.125 -1.675 -17.727 1.00 94.88 118 ALA A O 1
ATOM 939 N N . PHE A 1 119 ? -0.944 -2.031 -18.502 1.00 94.88 119 PHE A N 1
ATOM 940 C CA . PHE A 1 119 ? -0.550 -2.845 -19.660 1.00 94.88 119 PHE A CA 1
ATOM 941 C C . PHE A 1 119 ? -0.409 -2.035 -20.953 1.00 94.88 119 PHE A C 1
ATOM 943 O O . PHE A 1 119 ? -0.111 -2.588 -22.007 1.00 94.88 119 PHE A O 1
ATOM 950 N N . THR A 1 120 ? -0.578 -0.716 -20.879 1.00 94.56 120 THR A N 1
ATOM 951 C CA . THR A 1 120 ? -0.440 0.176 -22.031 1.00 94.56 120 THR A CA 1
ATOM 952 C C . THR A 1 120 ? 0.970 0.783 -22.114 1.00 94.56 120 THR A C 1
ATOM 954 O O . THR A 1 120 ? 1.704 0.790 -21.114 1.00 94.56 120 THR A O 1
ATOM 957 N N . PRO A 1 121 ? 1.372 1.338 -23.273 1.00 91.88 121 PRO A N 1
ATOM 958 C CA . PRO A 1 121 ? 2.616 2.106 -23.398 1.00 91.88 121 PRO A CA 1
ATOM 959 C C . PRO A 1 121 ? 2.657 3.364 -22.511 1.00 91.88 121 PRO A C 1
ATOM 961 O O . PRO A 1 121 ? 3.724 3.891 -22.238 1.00 91.88 121 PRO A O 1
ATOM 964 N N . TRP A 1 122 ? 1.507 3.825 -22.008 1.00 92.19 122 TRP A N 1
ATOM 965 C CA . TRP A 1 122 ? 1.384 5.042 -21.197 1.00 92.19 122 TRP A CA 1
ATOM 966 C C . TRP A 1 122 ? 1.804 4.868 -19.731 1.00 92.19 122 TRP A C 1
ATOM 968 O O . TRP A 1 122 ? 1.783 5.838 -18.971 1.00 92.19 122 TRP A O 1
ATOM 978 N N . TYR A 1 123 ? 2.136 3.647 -19.301 1.00 92.06 123 TYR A N 1
ATOM 979 C CA . TYR A 1 123 ? 2.589 3.384 -17.933 1.00 92.06 123 TYR A CA 1
ATOM 980 C C . TYR A 1 123 ? 4.115 3.353 -17.793 1.00 92.06 123 TYR A C 1
ATOM 982 O O . TYR A 1 123 ? 4.652 3.967 -16.873 1.00 92.06 123 TYR A O 1
ATOM 990 N N . ILE A 1 124 ? 4.814 2.686 -18.711 1.00 90.62 124 ILE A N 1
ATOM 991 C CA . ILE A 1 124 ? 6.277 2.581 -18.716 1.00 90.62 124 ILE A CA 1
ATOM 992 C C . ILE A 1 124 ? 6.777 3.228 -20.004 1.00 90.62 124 ILE A C 1
ATOM 994 O O . ILE A 1 124 ? 6.520 2.691 -21.080 1.00 90.62 124 ILE A O 1
ATOM 998 N N . GLU A 1 125 ? 7.486 4.352 -19.888 1.00 87.44 125 GLU A N 1
ATOM 999 C CA . GLU A 1 125 ? 8.149 5.005 -21.025 1.00 87.44 125 GLU A CA 1
ATOM 1000 C C . GLU A 1 125 ? 9.476 4.313 -21.345 1.00 87.44 125 GLU A C 1
ATOM 1002 O O . GLU A 1 125 ? 9.781 4.055 -22.506 1.00 87.44 125 GLU A O 1
ATOM 1007 N N . HIS A 1 126 ? 10.272 4.014 -20.314 1.00 84.44 126 HIS A N 1
ATOM 1008 C CA . HIS A 1 126 ? 11.596 3.416 -20.468 1.00 84.44 126 HIS A CA 1
ATOM 1009 C C . HIS A 1 126 ? 12.007 2.643 -19.208 1.00 84.44 126 HIS A C 1
ATOM 1011 O O . HIS A 1 126 ? 11.646 3.041 -18.098 1.00 84.44 126 HIS A O 1
ATOM 1017 N N . VAL A 1 127 ? 12.767 1.558 -19.374 1.00 84.62 127 VAL A N 1
ATOM 1018 C CA . VAL A 1 127 ? 13.367 0.782 -18.274 1.00 84.62 127 VAL A CA 1
ATOM 1019 C C . VAL A 1 127 ? 14.836 0.564 -18.593 1.00 84.62 127 VAL A C 1
ATOM 1021 O O . VAL A 1 127 ? 15.158 -0.058 -19.604 1.00 84.62 127 VAL A O 1
ATOM 1024 N N . GLU A 1 128 ? 15.711 1.040 -17.714 1.00 83.44 128 GLU A N 1
ATOM 1025 C CA . GLU A 1 128 ? 17.151 0.793 -17.783 1.00 83.44 128 GLU A CA 1
ATOM 1026 C C . GLU A 1 128 ? 17.549 -0.184 -16.686 1.00 83.44 128 GLU A C 1
ATOM 1028 O O . GLU A 1 128 ? 17.231 0.013 -15.512 1.00 83.44 128 GLU A O 1
ATOM 1033 N N . LEU A 1 129 ? 18.234 -1.254 -17.085 1.00 80.88 129 LEU A N 1
ATOM 1034 C CA . LEU A 1 129 ? 18.837 -2.199 -16.157 1.00 80.88 129 LEU A CA 1
ATOM 1035 C C . LEU A 1 129 ? 20.295 -1.845 -15.932 1.00 80.88 129 LEU A C 1
ATOM 1037 O O . LEU A 1 129 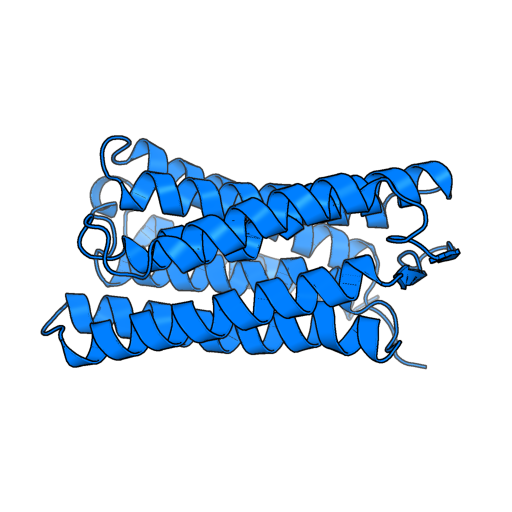? 21.018 -1.489 -16.861 1.00 80.88 129 LEU A O 1
ATOM 1041 N N . PHE A 1 130 ? 20.720 -2.031 -14.695 1.00 75.56 130 PHE A N 1
ATOM 1042 C CA . PHE A 1 130 ? 22.085 -1.828 -14.261 1.00 75.56 130 PHE A CA 1
ATOM 1043 C C . PHE A 1 130 ? 22.573 -3.106 -13.585 1.00 75.56 130 PHE A C 1
ATOM 1045 O O . PHE A 1 130 ? 21.801 -3.816 -12.940 1.00 75.56 130 PHE A O 1
ATOM 1052 N N . VAL A 1 131 ? 23.861 -3.404 -13.736 1.00 66.50 131 VAL A N 1
ATOM 1053 C CA . VAL A 1 131 ? 24.502 -4.479 -12.973 1.00 66.50 131 VAL A CA 1
ATOM 1054 C C . VAL A 1 131 ? 24.580 -4.015 -11.517 1.00 66.50 131 VAL A C 1
ATOM 1056 O O . VAL A 1 131 ? 25.017 -2.897 -11.263 1.00 66.50 131 VAL A O 1
ATOM 1059 N N . ASP A 1 132 ? 24.082 -4.834 -10.590 1.00 67.88 132 ASP A N 1
ATOM 1060 C CA . ASP A 1 132 ? 24.051 -4.582 -9.138 1.00 67.88 132 ASP A CA 1
ATOM 1061 C C . ASP A 1 132 ? 23.247 -3.357 -8.658 1.00 67.88 132 ASP A C 1
ATOM 1063 O O . ASP A 1 132 ? 23.323 -2.988 -7.483 1.00 67.88 132 ASP A O 1
ATOM 1067 N N . HIS A 1 133 ? 22.408 -2.763 -9.516 1.00 68.38 133 HIS A N 1
ATOM 1068 C CA . HIS A 1 133 ? 21.477 -1.707 -9.113 1.00 68.38 133 HIS A CA 1
ATOM 1069 C C . HIS A 1 133 ? 20.033 -2.023 -9.522 1.00 68.38 133 HIS A C 1
ATOM 1071 O O . HIS A 1 133 ? 19.805 -2.651 -10.559 1.00 68.38 133 HIS A O 1
ATOM 1077 N N . PRO A 1 134 ? 19.036 -1.571 -8.737 1.00 71.44 134 PRO A N 1
ATOM 1078 C CA . PRO A 1 134 ? 17.639 -1.695 -9.127 1.00 71.44 134 PRO A CA 1
ATOM 1079 C C . PRO A 1 134 ? 17.358 -1.032 -10.486 1.00 71.44 134 PRO A C 1
ATOM 1081 O O . PRO A 1 134 ? 18.008 -0.035 -10.816 1.00 71.44 134 PRO A O 1
ATOM 1084 N N . PRO A 1 135 ? 16.378 -1.538 -11.258 1.00 78.31 135 PRO A N 1
ATOM 1085 C CA . PRO A 1 135 ? 16.001 -0.936 -12.531 1.00 78.31 135 PRO A CA 1
ATOM 1086 C C . PRO A 1 135 ? 15.612 0.530 -12.349 1.00 78.31 135 PRO A C 1
ATOM 1088 O O . PRO A 1 135 ? 14.788 0.852 -11.491 1.00 78.31 135 PRO A O 1
ATOM 1091 N N . LEU A 1 136 ? 16.145 1.404 -13.201 1.00 82.44 136 LEU A N 1
ATOM 1092 C CA . LEU A 1 136 ? 15.664 2.775 -13.304 1.00 82.44 136 LEU A CA 1
ATOM 1093 C C . LEU A 1 136 ? 14.457 2.785 -14.237 1.00 82.44 136 LEU A C 1
ATOM 1095 O O . LEU A 1 136 ? 14.556 2.438 -15.417 1.00 82.44 136 LEU A O 1
ATOM 1099 N N . VAL A 1 137 ? 13.308 3.181 -13.700 1.00 83.88 137 VAL A N 1
ATOM 1100 C CA . VAL A 1 137 ? 12.047 3.176 -14.439 1.00 83.88 137 VAL A CA 1
ATOM 1101 C C . VAL A 1 137 ? 11.603 4.601 -14.697 1.00 83.88 137 VAL A C 1
ATOM 1103 O O . VAL A 1 137 ? 11.380 5.388 -13.777 1.00 83.88 137 VAL A O 1
ATOM 1106 N N . ARG A 1 138 ? 11.410 4.927 -15.973 1.00 85.69 138 ARG A N 1
ATOM 1107 C CA . ARG A 1 138 ? 10.754 6.163 -16.375 1.00 85.69 138 ARG A CA 1
ATOM 1108 C C . ARG A 1 138 ? 9.269 5.890 -16.568 1.00 85.69 138 ARG A C 1
ATOM 1110 O O . ARG A 1 138 ? 8.856 5.257 -17.542 1.00 85.69 138 ARG A O 1
ATOM 1117 N N . TYR A 1 139 ? 8.476 6.353 -15.611 1.00 88.56 139 TYR A N 1
ATOM 1118 C CA . TYR A 1 139 ? 7.030 6.185 -15.626 1.00 88.56 139 TYR A CA 1
ATOM 1119 C C . TYR A 1 139 ? 6.341 7.195 -16.547 1.00 88.56 139 TYR A C 1
ATOM 1121 O O . TYR A 1 139 ? 6.749 8.353 -16.627 1.00 88.56 139 TYR A O 1
ATOM 1129 N N . GLY A 1 140 ? 5.276 6.747 -17.208 1.00 90.88 140 GLY A N 1
ATOM 1130 C CA . GLY A 1 140 ? 4.419 7.576 -18.051 1.00 90.88 140 GLY A CA 1
ATOM 1131 C C . GLY A 1 140 ? 3.188 8.139 -17.321 1.00 90.88 140 GLY A C 1
ATOM 1132 O O . GLY A 1 140 ? 3.036 7.968 -16.106 1.00 90.88 140 GLY A O 1
ATOM 1133 N N . PRO A 1 141 ? 2.258 8.783 -18.053 1.00 92.75 141 PRO A N 1
ATOM 1134 C CA . PRO A 1 141 ? 1.091 9.476 -17.498 1.00 92.75 141 PRO A CA 1
ATOM 1135 C C . PRO A 1 141 ? 0.224 8.672 -16.517 1.00 92.75 141 PRO A C 1
ATOM 1137 O O . PRO A 1 141 ? -0.312 9.238 -15.561 1.00 92.75 141 PRO A O 1
ATOM 1140 N N . ILE A 1 142 ? 0.106 7.353 -16.709 1.00 93.88 142 ILE A N 1
ATOM 1141 C CA . ILE A 1 142 ? -0.695 6.477 -15.834 1.00 93.88 142 ILE A CA 1
ATOM 1142 C C . ILE A 1 142 ? -0.194 6.508 -14.382 1.00 93.88 142 ILE A C 1
ATOM 1144 O O . ILE A 1 142 ? -0.995 6.457 -13.447 1.00 93.88 142 ILE A O 1
ATOM 1148 N N . PHE A 1 143 ? 1.115 6.657 -14.172 1.00 90.69 143 PHE A N 1
ATOM 1149 C CA . PHE A 1 143 ? 1.696 6.745 -12.834 1.00 90.69 143 PHE A CA 1
ATOM 1150 C C . PHE A 1 143 ? 1.253 8.007 -12.081 1.00 90.69 143 PHE A C 1
ATOM 1152 O O . PHE A 1 143 ? 0.925 7.941 -10.897 1.00 90.69 143 PHE A O 1
ATOM 1159 N N . TYR A 1 144 ? 1.138 9.150 -12.759 1.00 90.81 144 TYR A N 1
ATOM 1160 C CA . TYR A 1 144 ? 0.618 10.367 -12.126 1.00 90.81 144 TYR A CA 1
ATOM 1161 C C . TYR A 1 144 ? -0.866 10.232 -11.758 1.00 90.81 144 TYR A C 1
ATOM 1163 O O . TYR A 1 144 ? -1.298 10.751 -10.727 1.00 90.81 144 TYR A O 1
ATOM 1171 N N . GLY A 1 145 ? -1.632 9.455 -12.534 1.00 94.00 145 GLY A N 1
ATOM 1172 C CA . GLY A 1 145 ? -2.996 9.060 -12.174 1.00 94.00 145 GLY A CA 1
ATOM 1173 C C . GLY A 1 145 ? -3.061 8.300 -10.844 1.00 94.00 145 GLY A C 1
ATOM 1174 O O . GLY A 1 145 ? -3.935 8.574 -10.019 1.00 94.00 145 GLY A O 1
ATOM 1175 N N . PHE A 1 146 ? -2.096 7.411 -10.579 1.00 92.44 146 PHE A N 1
ATOM 1176 C CA . PHE A 1 146 ? -1.965 6.764 -9.270 1.00 92.44 146 PHE A CA 1
ATOM 1177 C C . PHE A 1 146 ? -1.698 7.775 -8.149 1.00 92.44 146 PHE A C 1
ATOM 1179 O O . PHE A 1 146 ? -2.339 7.689 -7.101 1.00 92.44 146 PHE A O 1
ATOM 1186 N N . GLY A 1 147 ? -0.842 8.775 -8.382 1.00 91.06 147 GLY A N 1
ATOM 1187 C CA . GLY A 1 147 ? -0.610 9.870 -7.433 1.00 91.06 147 GLY A CA 1
ATOM 1188 C C . GLY A 1 147 ? -1.897 10.612 -7.043 1.00 91.06 147 GLY A C 1
ATOM 1189 O O . GLY A 1 147 ? -2.127 10.871 -5.861 1.00 91.06 147 GLY A O 1
ATOM 1190 N N . VAL A 1 148 ? -2.788 10.875 -8.008 1.00 94.00 148 VAL A N 1
ATOM 1191 C CA . VAL A 1 148 ? -4.103 11.491 -7.750 1.00 94.00 148 VAL A CA 1
ATOM 1192 C C . VAL A 1 148 ? -4.995 10.576 -6.907 1.00 94.00 148 VAL A C 1
ATOM 1194 O O . VAL A 1 148 ? -5.548 11.020 -5.899 1.00 94.00 148 VAL A O 1
ATOM 1197 N N . ILE A 1 149 ? -5.113 9.293 -7.269 1.00 94.94 149 ILE A N 1
ATOM 1198 C CA . ILE A 1 149 ? -5.911 8.315 -6.509 1.00 94.94 149 ILE A CA 1
ATOM 1199 C C . ILE A 1 149 ? -5.388 8.170 -5.072 1.00 94.94 149 ILE A C 1
ATOM 1201 O O . ILE A 1 149 ? -6.177 8.171 -4.123 1.00 94.94 149 ILE A O 1
ATOM 1205 N N . ALA A 1 150 ? -4.067 8.103 -4.897 1.00 92.25 150 ALA A N 1
ATOM 1206 C CA . ALA A 1 150 ? -3.422 8.060 -3.591 1.00 92.25 150 ALA A CA 1
ATOM 1207 C C . ALA A 1 150 ? -3.689 9.339 -2.779 1.00 92.25 150 ALA A C 1
ATOM 1209 O O . ALA A 1 150 ? -4.039 9.246 -1.603 1.00 92.25 150 ALA A O 1
ATOM 1210 N N . GLY A 1 151 ? -3.611 10.520 -3.402 1.00 93.50 151 GLY A N 1
ATOM 1211 C CA . GLY A 1 151 ? -3.915 11.804 -2.764 1.00 93.50 151 GLY A CA 1
ATOM 1212 C C . GLY A 1 151 ? -5.370 11.919 -2.300 1.00 93.50 151 GLY A C 1
ATOM 1213 O O . GLY A 1 151 ? -5.631 12.339 -1.170 1.00 93.50 151 GLY A O 1
ATOM 1214 N N . VAL A 1 152 ? -6.325 11.469 -3.122 1.00 95.62 152 VAL A N 1
ATOM 1215 C CA . VAL A 1 152 ? -7.748 11.406 -2.743 1.00 95.62 152 VAL A CA 1
ATOM 1216 C C . VAL A 1 152 ? -7.943 10.458 -1.559 1.00 95.62 152 VAL A C 1
ATOM 1218 O O . VAL A 1 152 ? -8.574 10.830 -0.567 1.00 95.62 152 VAL A O 1
ATOM 1221 N N . ALA A 1 153 ? -7.377 9.249 -1.614 1.00 95.06 153 ALA A N 1
ATOM 1222 C CA . ALA A 1 153 ? -7.471 8.302 -0.507 1.00 95.06 153 ALA A CA 1
ATOM 1223 C C . ALA A 1 153 ? -6.845 8.855 0.780 1.00 95.06 153 ALA A C 1
ATOM 1225 O O . ALA A 1 153 ? -7.424 8.680 1.854 1.00 95.06 153 ALA A O 1
ATOM 1226 N N . LEU A 1 154 ? -5.707 9.549 0.677 1.00 93.00 154 LEU A N 1
ATOM 1227 C CA . LEU A 1 154 ? -5.029 10.190 1.798 1.00 93.00 154 LEU A CA 1
ATOM 1228 C C . LEU A 1 154 ? -5.923 11.237 2.463 1.00 93.00 154 LEU A C 1
ATOM 1230 O O . LEU A 1 154 ? -6.190 11.136 3.662 1.00 93.00 154 LEU A O 1
ATOM 1234 N N . ALA A 1 155 ? -6.443 12.185 1.681 1.00 95.25 155 ALA A N 1
ATOM 1235 C CA . ALA A 1 155 ? -7.309 13.247 2.180 1.00 95.25 155 ALA A CA 1
ATOM 1236 C C . ALA A 1 155 ? -8.548 12.675 2.887 1.00 95.25 155 ALA A C 1
ATOM 1238 O O .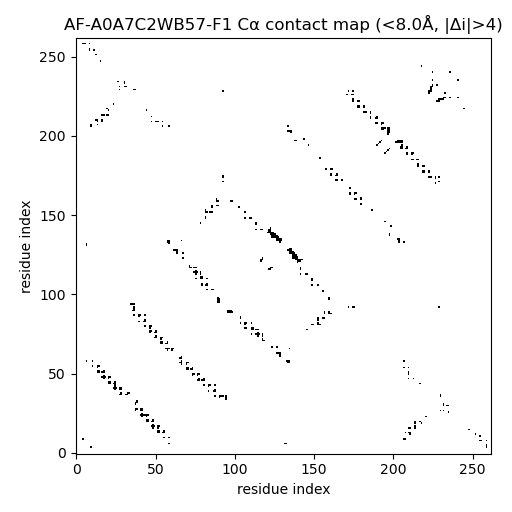 ALA A 1 155 ? -8.804 12.987 4.050 1.00 95.25 155 ALA A O 1
ATOM 1239 N N . PHE A 1 156 ? -9.276 11.763 2.234 1.00 96.50 156 PHE A N 1
ATOM 1240 C CA . PHE A 1 156 ? -10.507 11.205 2.798 1.00 96.50 156 PHE A CA 1
ATOM 1241 C C . PHE A 1 156 ? -10.273 10.251 3.975 1.00 96.50 156 PHE A C 1
ATOM 1243 O O . PHE A 1 156 ? -11.115 10.197 4.881 1.00 96.50 156 PHE A O 1
ATOM 1250 N N . SER A 1 157 ? -9.161 9.507 3.995 1.00 94.38 157 SER A N 1
ATOM 1251 C CA . SER A 1 157 ? -8.784 8.669 5.144 1.00 94.38 157 SER A CA 1
ATOM 1252 C C . SER A 1 157 ? -8.432 9.533 6.349 1.00 94.38 157 SER A C 1
ATOM 1254 O O . SER A 1 157 ? -8.904 9.261 7.453 1.00 94.38 157 SER A O 1
ATOM 1256 N N . LEU A 1 158 ? -7.668 10.609 6.133 1.00 94.50 158 LEU A N 1
ATOM 1257 C CA . LEU A 1 158 ? -7.277 11.539 7.185 1.00 94.50 158 LEU A CA 1
ATOM 1258 C C . LEU A 1 158 ? -8.496 12.264 7.767 1.00 94.50 158 LEU A C 1
ATOM 1260 O O . LEU A 1 158 ? -8.671 12.282 8.985 1.00 94.50 158 LEU A O 1
ATOM 1264 N N . SER A 1 159 ? -9.386 12.782 6.913 1.00 95.38 159 SER A N 1
ATOM 1265 C CA . SER A 1 159 ? -10.633 13.413 7.358 1.00 95.38 159 SER A CA 1
ATOM 1266 C C . SER A 1 159 ? -11.501 12.455 8.179 1.00 95.38 159 SER A C 1
ATOM 1268 O O . SER A 1 159 ? -12.005 12.850 9.230 1.00 95.38 159 SER A O 1
ATOM 1270 N N . ASN A 1 160 ? -11.631 11.188 7.756 1.00 94.94 160 ASN A N 1
ATOM 1271 C CA . ASN A 1 160 ? -12.383 10.181 8.513 1.00 94.94 160 ASN A CA 1
ATOM 1272 C C . ASN A 1 160 ? -11.748 9.882 9.871 1.00 94.94 160 ASN A C 1
ATOM 1274 O O . ASN A 1 160 ? -12.450 9.844 10.878 1.00 94.94 160 ASN A O 1
ATOM 1278 N N . LEU A 1 161 ? -10.429 9.688 9.923 1.00 93.06 161 LEU A N 1
ATOM 1279 C CA . LEU A 1 161 ? -9.733 9.421 11.179 1.00 93.06 161 LEU A CA 1
ATOM 1280 C C . LEU A 1 161 ? -9.849 10.600 12.147 1.00 93.06 161 LEU A C 1
ATOM 1282 O O . LEU A 1 161 ? -10.200 10.391 13.305 1.00 93.06 161 LEU A O 1
ATOM 1286 N N . ILE A 1 162 ? -9.648 11.835 11.679 1.00 94.81 162 ILE A N 1
ATOM 1287 C CA . ILE A 1 162 ? -9.795 13.042 12.508 1.00 94.81 162 ILE A CA 1
ATOM 1288 C C . ILE A 1 162 ? -11.229 13.168 13.037 1.00 94.81 162 ILE A C 1
ATOM 1290 O O . ILE A 1 162 ? -11.423 13.445 14.223 1.00 94.81 162 ILE A O 1
ATOM 1294 N N . GLN A 1 163 ? -12.238 12.933 12.193 1.00 94.56 163 GLN A N 1
ATOM 1295 C CA . GLN A 1 163 ? -13.637 12.938 12.621 1.00 94.56 163 GLN A CA 1
ATOM 1296 C C . GLN A 1 163 ? -13.894 11.876 13.700 1.00 94.56 163 GLN A C 1
ATOM 1298 O O . GLN A 1 163 ? -14.493 12.182 14.731 1.00 94.56 163 GLN A O 1
ATOM 1303 N N . LYS A 1 164 ? -13.376 10.657 13.511 1.00 93.12 164 LYS A N 1
ATOM 1304 C CA . LYS A 1 164 ? -13.511 9.555 14.472 1.00 93.12 164 LYS A CA 1
ATOM 1305 C C . LYS A 1 164 ? -12.798 9.841 15.794 1.00 93.12 164 LYS A C 1
ATOM 1307 O O . LYS A 1 164 ? -13.365 9.542 16.842 1.00 93.12 164 LYS A O 1
ATOM 1312 N N . VAL A 1 165 ? -11.616 10.467 15.789 1.00 93.50 165 VAL A N 1
ATOM 1313 C CA . VAL A 1 165 ? -10.934 10.907 17.027 1.00 93.50 165 VAL A CA 1
ATOM 1314 C C . VAL A 1 165 ? -11.800 11.904 17.799 1.00 93.50 165 VAL A C 1
ATOM 1316 O O . VAL A 1 165 ? -11.930 11.784 19.013 1.00 93.50 165 VAL A O 1
ATOM 1319 N N . ARG A 1 166 ? -12.431 12.862 17.107 1.00 93.19 166 ARG A N 1
ATOM 1320 C CA . ARG A 1 166 ? -13.286 13.882 17.742 1.00 93.19 166 ARG A CA 1
ATOM 1321 C C . ARG A 1 166 ? -14.566 13.307 18.353 1.00 93.19 166 ARG A C 1
ATOM 1323 O O . ARG A 1 166 ? -15.074 13.873 19.313 1.00 93.19 166 ARG A O 1
ATOM 1330 N N . GLN A 1 167 ? -15.087 12.217 17.793 1.00 92.69 167 GLN A N 1
ATOM 1331 C CA . GLN A 1 167 ? -16.349 11.594 18.215 1.00 92.69 167 GLN A CA 1
ATOM 1332 C C . GLN A 1 167 ? -16.170 10.425 19.195 1.00 92.69 167 GLN A C 1
ATOM 1334 O O . GLN A 1 167 ? -17.149 9.948 19.761 1.00 92.69 167 GLN A O 1
ATOM 1339 N N . SER A 1 168 ? -14.944 9.937 19.382 1.00 90.81 168 SER A N 1
ATOM 1340 C CA . SER A 1 168 ? -14.656 8.774 20.225 1.00 90.81 168 SER A CA 1
ATOM 1341 C C . SER A 1 168 ? -14.197 9.174 21.625 1.00 90.81 168 SER A C 1
ATOM 1343 O O . SER A 1 168 ? -13.578 10.216 21.842 1.00 90.81 168 SER A O 1
ATOM 1345 N N . ILE A 1 169 ? -14.463 8.295 22.589 1.00 90.31 169 ILE A N 1
ATOM 1346 C CA . ILE A 1 169 ? -14.029 8.421 23.984 1.00 90.31 169 ILE A CA 1
ATOM 1347 C C . ILE A 1 169 ? -13.356 7.126 24.454 1.00 90.31 169 ILE A C 1
ATOM 1349 O O . ILE A 1 169 ? -13.482 6.071 23.828 1.00 90.31 169 ILE A O 1
ATOM 1353 N N . GLY A 1 170 ? -12.603 7.204 25.553 1.00 87.69 170 GLY A N 1
ATOM 1354 C CA . GLY A 1 170 ? -11.970 6.039 26.176 1.00 87.69 170 GLY A CA 1
ATOM 1355 C C . GLY A 1 170 ? -10.997 5.292 25.253 1.00 87.69 170 GLY A C 1
ATOM 1356 O O . GLY A 1 170 ? -10.170 5.899 24.567 1.00 87.69 170 GLY A O 1
ATOM 1357 N N . ILE A 1 171 ? -11.082 3.957 25.249 1.00 83.12 171 ILE A N 1
ATOM 1358 C CA . ILE A 1 171 ? -10.135 3.090 24.530 1.00 83.12 171 ILE A CA 1
ATOM 1359 C C . ILE A 1 171 ? -10.220 3.252 23.008 1.00 83.12 171 ILE A C 1
ATOM 1361 O O . ILE A 1 171 ? -9.192 3.250 22.335 1.00 83.12 171 ILE A O 1
ATOM 1365 N N . GLN A 1 172 ? -11.419 3.482 22.467 1.00 82.94 172 GLN A N 1
ATOM 1366 C CA . GLN A 1 172 ? -11.643 3.649 21.027 1.00 82.94 172 GLN A CA 1
ATOM 1367 C C . GLN A 1 172 ? -10.906 4.879 20.493 1.00 82.94 172 GLN A C 1
ATOM 1369 O O . GLN A 1 172 ? -10.267 4.814 19.446 1.00 82.94 172 GLN A O 1
ATOM 1374 N N . ARG A 1 173 ? -10.902 5.979 21.254 1.00 88.94 173 ARG A N 1
ATOM 1375 C CA . ARG A 1 173 ? -10.140 7.176 20.887 1.00 88.94 173 ARG A CA 1
ATOM 1376 C C . ARG A 1 173 ? -8.647 6.893 20.793 1.00 88.94 173 ARG A C 1
ATOM 1378 O O . ARG A 1 173 ? -8.021 7.270 19.809 1.00 88.94 173 ARG A O 1
ATOM 1385 N N . ARG A 1 174 ? -8.086 6.164 21.764 1.00 85.50 174 ARG A N 1
ATOM 1386 C CA . ARG A 1 174 ? -6.664 5.777 21.755 1.00 85.50 174 ARG A CA 1
ATOM 1387 C C . ARG A 1 174 ? -6.306 4.883 20.572 1.00 85.50 174 ARG A C 1
ATOM 1389 O O . ARG A 1 174 ? -5.248 5.075 19.975 1.00 85.50 174 ARG A O 1
ATOM 1396 N N . GLN A 1 175 ? -7.192 3.951 20.223 1.00 83.62 175 GLN A N 1
ATOM 1397 C CA . GLN A 1 175 ? -7.047 3.099 19.044 1.00 83.62 175 GLN A CA 1
ATOM 1398 C C . GLN A 1 175 ? -6.982 3.939 17.757 1.00 83.62 175 GLN A C 1
ATOM 1400 O O . GLN A 1 175 ? -6.079 3.753 16.943 1.00 83.62 175 GLN A O 1
ATOM 1405 N N . ILE A 1 176 ? -7.904 4.892 17.587 1.00 88.69 176 ILE A N 1
ATOM 1406 C CA . ILE A 1 176 ? -7.958 5.749 16.395 1.00 88.69 176 ILE A CA 1
ATOM 1407 C C . ILE A 1 176 ? -6.760 6.712 16.350 1.00 88.69 176 ILE A C 1
ATOM 1409 O O . ILE A 1 176 ? -6.164 6.864 15.288 1.00 88.69 176 ILE A O 1
ATOM 1413 N N . GLU A 1 177 ? -6.366 7.313 17.479 1.00 88.31 177 GLU A N 1
ATOM 1414 C CA . GLU A 1 177 ? -5.176 8.178 17.582 1.00 88.31 177 GLU A CA 1
ATOM 1415 C C . GLU A 1 177 ? -3.903 7.447 17.131 1.00 88.31 177 GLU A C 1
ATOM 1417 O O . GLU A 1 177 ? -3.085 8.011 16.409 1.00 88.31 177 GLU A O 1
ATOM 1422 N N . HIS A 1 178 ? -3.748 6.173 17.496 1.00 83.38 178 HIS A N 1
ATOM 1423 C CA . HIS A 1 178 ? -2.601 5.382 17.055 1.00 83.38 178 HIS A CA 1
ATOM 1424 C C . HIS A 1 178 ? -2.638 5.064 15.561 1.00 83.38 178 HIS A C 1
ATOM 1426 O O . HIS A 1 178 ? -1.632 5.251 14.879 1.00 83.38 178 HIS A O 1
ATOM 1432 N N . VAL A 1 179 ? -3.794 4.638 15.038 1.00 86.00 179 VAL A N 1
ATOM 1433 C CA . VAL A 1 179 ? -3.969 4.406 13.594 1.00 86.00 179 VAL A CA 1
ATOM 1434 C C . VAL A 1 179 ? -3.673 5.683 12.809 1.00 86.00 179 VAL A C 1
ATOM 1436 O O . VAL A 1 179 ? -2.998 5.624 11.785 1.00 86.00 179 VAL A O 1
ATOM 1439 N N . LEU A 1 180 ? -4.116 6.837 13.311 1.00 88.69 180 LEU A N 1
ATOM 1440 C CA . LEU A 1 180 ? -3.843 8.143 12.723 1.00 88.69 180 LEU A CA 1
ATOM 1441 C C . LEU A 1 180 ? -2.345 8.471 12.711 1.00 88.69 180 LEU A C 1
ATOM 1443 O O . LEU A 1 180 ? -1.823 8.844 11.664 1.00 88.69 180 LEU A O 1
ATOM 1447 N N . THR A 1 181 ? -1.644 8.294 13.832 1.00 85.00 181 THR A N 1
ATOM 1448 C CA . THR A 1 181 ? -0.196 8.546 13.912 1.00 85.00 181 THR A CA 1
ATOM 1449 C C . THR A 1 181 ? 0.587 7.621 12.982 1.00 85.00 181 THR A C 1
ATOM 1451 O O . THR A 1 181 ? 1.410 8.097 12.200 1.00 85.00 181 THR A O 1
ATOM 1454 N N . SER A 1 182 ? 0.301 6.312 13.000 1.00 82.06 182 SER A N 1
ATOM 1455 C CA . SER A 1 182 ? 0.935 5.352 12.086 1.00 82.06 182 SER A CA 1
ATOM 1456 C C . SER A 1 182 ? 0.659 5.703 10.625 1.00 82.06 182 SER A C 1
ATOM 1458 O O . SER A 1 182 ? 1.563 5.636 9.796 1.00 82.06 182 SER A O 1
ATOM 1460 N N . PHE A 1 183 ? -0.568 6.121 10.309 1.00 83.94 183 PHE A N 1
ATOM 1461 C CA . PHE A 1 183 ? -0.943 6.518 8.959 1.00 83.94 183 PHE A CA 1
ATOM 1462 C C . PHE A 1 183 ? -0.224 7.785 8.486 1.00 83.94 183 PHE A C 1
ATOM 1464 O O . PHE A 1 183 ? 0.234 7.819 7.347 1.00 83.94 183 PHE A O 1
ATOM 1471 N N . LEU A 1 184 ? -0.091 8.807 9.337 1.00 85.44 184 LEU A N 1
ATOM 1472 C CA . LEU A 1 184 ? 0.597 10.056 8.994 1.00 85.44 184 LEU A CA 1
ATOM 1473 C C . LEU A 1 184 ? 2.079 9.830 8.696 1.00 85.44 184 LEU A C 1
ATOM 1475 O O . LEU A 1 184 ? 2.556 10.244 7.640 1.00 85.44 184 LEU A O 1
ATOM 1479 N N . VAL A 1 185 ? 2.782 9.133 9.597 1.00 81.62 185 VAL A N 1
ATOM 1480 C CA . VAL A 1 185 ? 4.212 8.817 9.436 1.00 81.62 185 VAL A CA 1
ATOM 1481 C C . VAL A 1 185 ? 4.445 8.095 8.113 1.00 81.62 185 VAL A C 1
ATOM 1483 O O . VAL A 1 185 ? 5.341 8.432 7.344 1.00 81.62 185 VAL A O 1
ATOM 1486 N N . VAL A 1 186 ? 3.588 7.127 7.812 1.00 77.69 186 VAL A N 1
ATOM 1487 C CA . VAL A 1 186 ? 3.761 6.263 6.648 1.00 77.69 186 VAL A CA 1
ATOM 1488 C C . VAL A 1 186 ? 3.357 6.962 5.374 1.00 77.69 186 VAL A C 1
ATOM 1490 O O . VAL A 1 186 ? 4.056 6.825 4.382 1.00 77.69 186 VAL A O 1
ATOM 1493 N N . SER A 1 187 ? 2.262 7.715 5.379 1.00 78.56 187 SER A N 1
ATOM 1494 C CA . SER A 1 187 ? 1.837 8.453 4.191 1.00 78.56 187 SER A CA 1
ATOM 1495 C C . SER A 1 187 ? 2.896 9.461 3.778 1.00 78.56 187 SER A C 1
ATOM 1497 O O . SER A 1 187 ? 3.158 9.598 2.589 1.00 78.56 187 SER A O 1
ATOM 1499 N N . LEU A 1 188 ? 3.553 10.112 4.744 1.00 82.50 188 LEU A N 1
ATOM 1500 C CA . LEU A 1 188 ? 4.659 11.019 4.465 1.00 82.50 188 LEU A CA 1
ATOM 1501 C C . LEU A 1 188 ? 5.841 10.275 3.827 1.00 82.50 188 LEU A C 1
ATOM 1503 O O . LEU A 1 188 ? 6.327 10.691 2.776 1.00 82.50 188 LEU A O 1
ATOM 1507 N N . LEU A 1 189 ? 6.263 9.153 4.416 1.00 79.75 189 LEU A N 1
ATOM 1508 C CA . LEU A 1 189 ? 7.371 8.344 3.895 1.00 79.75 189 LEU A CA 1
ATOM 1509 C C . LEU A 1 189 ? 7.053 7.737 2.522 1.00 79.75 189 LEU A C 1
ATOM 1511 O O . LEU A 1 189 ? 7.863 7.832 1.601 1.00 79.75 189 LEU A O 1
ATOM 1515 N N . ALA A 1 190 ? 5.866 7.157 2.356 1.00 76.88 190 ALA A N 1
ATOM 1516 C CA . ALA A 1 190 ? 5.416 6.521 1.126 1.00 76.88 190 ALA A CA 1
ATOM 1517 C C . ALA A 1 190 ? 5.237 7.540 -0.003 1.00 76.88 190 ALA A C 1
ATOM 1519 O O . ALA A 1 190 ? 5.700 7.287 -1.111 1.00 76.88 190 ALA A O 1
ATOM 1520 N N . LEU A 1 191 ? 4.639 8.705 0.270 1.00 79.62 191 LEU A N 1
ATOM 1521 C CA . LEU A 1 191 ? 4.506 9.775 -0.720 1.00 79.62 191 LEU A CA 1
ATOM 1522 C C . LEU A 1 191 ? 5.883 10.292 -1.145 1.00 79.62 191 LEU A C 1
ATOM 1524 O O . LEU A 1 191 ? 6.127 10.466 -2.335 1.00 79.62 191 LEU A O 1
ATOM 1528 N N . SER A 1 192 ? 6.799 10.466 -0.191 1.00 79.12 192 SER A N 1
ATOM 1529 C CA . SER A 1 192 ? 8.164 10.925 -0.473 1.00 79.12 192 SER A CA 1
ATOM 1530 C C . SER A 1 192 ? 8.929 9.939 -1.359 1.00 79.12 192 SER A C 1
ATOM 1532 O O . SER A 1 192 ? 9.558 10.348 -2.330 1.00 79.12 192 SER A O 1
ATOM 1534 N N . THR A 1 193 ? 8.838 8.640 -1.065 1.00 77.00 193 THR A N 1
ATOM 1535 C CA . THR A 1 193 ? 9.672 7.601 -1.701 1.00 77.00 193 THR A CA 1
ATOM 1536 C C . THR A 1 193 ? 9.052 6.962 -2.940 1.00 77.00 193 THR A C 1
ATOM 1538 O O . THR A 1 193 ? 9.784 6.603 -3.850 1.00 77.00 193 THR A O 1
ATOM 1541 N N . ASN A 1 194 ? 7.723 6.843 -3.016 1.00 80.25 194 ASN A N 1
ATOM 1542 C CA . ASN A 1 194 ? 7.036 6.110 -4.092 1.00 80.25 194 ASN A CA 1
ATOM 1543 C C . ASN A 1 194 ? 6.297 7.011 -5.077 1.00 80.25 194 ASN A C 1
ATOM 1545 O O . ASN A 1 194 ? 5.823 6.521 -6.095 1.00 80.25 194 ASN A O 1
ATOM 1549 N N . VAL A 1 195 ? 6.147 8.302 -4.774 1.00 81.06 195 VAL A N 1
ATOM 1550 C CA . VAL A 1 195 ? 5.448 9.247 -5.655 1.00 81.06 195 VAL A CA 1
ATOM 1551 C C . VAL A 1 195 ? 6.354 10.421 -5.987 1.00 81.06 195 VAL A C 1
ATOM 1553 O O . VAL A 1 195 ? 6.663 10.630 -7.155 1.00 81.06 195 VAL A O 1
ATOM 1556 N N . LEU A 1 196 ? 6.823 11.157 -4.977 1.00 82.19 196 LEU A N 1
ATOM 1557 C CA . LEU A 1 196 ? 7.636 12.356 -5.177 1.00 82.19 196 LEU A CA 1
ATOM 1558 C C . LEU A 1 196 ? 9.017 12.025 -5.739 1.00 82.19 196 LEU A C 1
ATOM 1560 O O . LEU A 1 196 ? 9.413 12.653 -6.715 1.00 82.19 196 LEU A O 1
ATOM 1564 N N . ALA A 1 197 ? 9.730 11.039 -5.187 1.00 80.94 197 ALA A N 1
ATOM 1565 C CA . ALA A 1 197 ? 11.052 10.675 -5.694 1.00 80.94 197 ALA A CA 1
ATOM 1566 C C . ALA A 1 197 ? 11.024 10.235 -7.175 1.00 80.94 197 ALA A C 1
ATOM 1568 O O . ALA A 1 197 ? 11.746 10.852 -7.962 1.00 80.94 197 ALA A O 1
ATOM 1569 N N . PRO A 1 198 ? 10.144 9.312 -7.616 1.00 78.88 198 PRO A N 1
ATOM 1570 C CA . PRO A 1 198 ? 10.025 8.985 -9.038 1.00 78.88 198 PRO A CA 1
ATOM 1571 C C . PRO A 1 198 ? 9.546 10.164 -9.896 1.00 78.88 198 PRO A C 1
ATOM 1573 O O . PRO A 1 198 ? 10.066 10.382 -10.990 1.00 78.88 198 PRO A O 1
ATOM 1576 N N . ALA A 1 199 ? 8.597 10.973 -9.405 1.00 78.75 199 ALA A N 1
ATOM 1577 C CA . ALA A 1 199 ? 8.091 12.134 -10.143 1.00 78.75 199 ALA A CA 1
ATOM 1578 C C . ALA A 1 199 ? 9.168 13.208 -10.373 1.00 78.75 199 ALA A C 1
ATOM 1580 O O . ALA A 1 199 ? 9.197 13.827 -11.436 1.00 78.75 199 ALA A O 1
ATOM 1581 N N . LEU A 1 200 ? 10.060 13.400 -9.398 1.00 82.12 200 LEU A N 1
ATOM 1582 C CA . LEU A 1 200 ? 11.200 14.318 -9.461 1.00 82.12 200 LEU A CA 1
ATOM 1583 C C . LEU A 1 200 ? 12.455 13.675 -10.073 1.00 82.12 200 LEU A C 1
ATOM 1585 O O . LEU A 1 200 ? 13.480 14.344 -10.183 1.00 82.12 200 LEU A O 1
ATOM 1589 N N . ARG A 1 201 ? 12.383 12.399 -10.484 1.00 79.56 201 ARG A N 1
ATOM 1590 C CA . ARG A 1 201 ? 13.499 11.615 -11.046 1.00 79.56 201 ARG A CA 1
ATOM 1591 C C . ARG A 1 201 ? 14.700 11.513 -10.095 1.00 79.56 201 ARG A C 1
ATOM 1593 O O . ARG A 1 201 ? 15.855 11.542 -10.517 1.00 79.56 201 ARG A O 1
ATOM 1600 N N . LEU A 1 202 ? 14.418 11.397 -8.798 1.00 70.00 202 LEU A N 1
ATOM 1601 C CA . LEU A 1 202 ? 15.403 11.280 -7.725 1.00 70.00 202 LEU A CA 1
ATOM 1602 C C . LEU A 1 202 ? 15.771 9.807 -7.481 1.00 70.00 202 LEU A C 1
ATOM 1604 O O . LEU A 1 202 ? 15.364 9.210 -6.485 1.00 70.00 202 LEU A O 1
ATOM 1608 N N . GLY A 1 203 ? 16.566 9.236 -8.389 1.00 70.31 203 GLY A N 1
ATOM 1609 C CA . GLY A 1 203 ? 17.109 7.878 -8.255 1.00 70.31 203 GLY A CA 1
ATOM 1610 C C . GLY A 1 203 ? 16.035 6.785 -8.164 1.00 70.31 203 GLY A C 1
ATOM 1611 O O . GLY A 1 203 ? 14.970 6.918 -8.750 1.00 70.31 203 GLY A O 1
ATOM 1612 N N . THR A 1 204 ? 16.353 5.713 -7.433 1.00 67.56 204 THR A N 1
ATOM 1613 C CA . THR A 1 204 ? 15.568 4.464 -7.300 1.00 67.56 204 THR A CA 1
ATOM 1614 C C . THR A 1 204 ? 15.010 4.266 -5.879 1.00 67.56 204 THR A C 1
ATOM 1616 O O . THR A 1 204 ? 14.990 3.162 -5.327 1.00 67.56 204 THR A O 1
ATOM 1619 N N . LEU A 1 205 ? 14.605 5.356 -5.218 1.00 67.50 205 LEU A N 1
ATOM 1620 C CA . LEU A 1 205 ? 14.146 5.329 -3.820 1.00 67.50 205 LEU A CA 1
ATOM 1621 C C . LEU A 1 205 ? 12.851 4.522 -3.610 1.00 67.50 205 LEU A C 1
ATOM 1623 O O . LEU A 1 205 ? 12.586 4.067 -2.494 1.00 67.50 205 LEU A O 1
ATOM 1627 N N . GLU A 1 206 ? 12.074 4.299 -4.666 1.00 68.19 206 GLU A N 1
ATOM 1628 C CA . GLU A 1 206 ? 10.843 3.504 -4.679 1.00 68.19 206 GLU A CA 1
ATOM 1629 C C . GLU A 1 206 ? 11.060 2.047 -4.252 1.00 68.19 206 GLU A C 1
ATOM 1631 O O . GLU A 1 206 ? 10.160 1.417 -3.697 1.00 68.19 206 GLU A O 1
ATOM 1636 N N . VAL A 1 207 ? 12.281 1.534 -4.416 1.00 66.25 207 VAL A N 1
ATOM 1637 C CA . VAL A 1 207 ? 12.686 0.186 -3.996 1.00 66.25 207 VAL A CA 1
ATOM 1638 C C . VAL A 1 207 ? 12.526 -0.003 -2.484 1.00 66.25 207 VAL A C 1
ATOM 1640 O O . VAL A 1 207 ? 12.208 -1.095 -2.018 1.00 66.25 207 VAL A O 1
ATOM 1643 N N . TYR A 1 208 ? 12.679 1.075 -1.711 1.00 64.81 208 TYR A N 1
ATOM 1644 C CA . TYR A 1 208 ? 12.549 1.064 -0.252 1.00 64.81 208 TYR A CA 1
ATOM 1645 C C . TYR A 1 208 ? 11.122 1.329 0.231 1.00 64.81 208 TYR A C 1
ATOM 1647 O O . TYR A 1 208 ? 10.852 1.239 1.431 1.00 64.81 208 TYR A O 1
ATOM 1655 N N . GLY A 1 209 ? 10.191 1.624 -0.680 1.00 66.94 209 GLY A N 1
ATOM 1656 C CA . GLY A 1 209 ? 8.786 1.845 -0.359 1.00 66.94 209 GLY A CA 1
ATOM 1657 C C . GLY A 1 209 ? 8.174 0.756 0.531 1.00 66.94 209 GLY A C 1
ATOM 1658 O O . GLY A 1 209 ? 7.608 1.097 1.576 1.00 66.94 209 GLY A O 1
ATOM 1659 N N . PRO A 1 210 ? 8.321 -0.542 0.194 1.00 66.81 210 PRO A N 1
ATOM 1660 C CA . PRO A 1 210 ? 7.792 -1.640 1.003 1.00 66.81 210 PRO A CA 1
ATOM 1661 C C . PRO A 1 210 ? 8.309 -1.663 2.445 1.00 66.81 210 PRO A C 1
ATOM 1663 O O . PRO A 1 210 ? 7.540 -1.962 3.359 1.00 66.81 210 PRO A O 1
ATOM 1666 N N . CYS A 1 211 ? 9.569 -1.281 2.674 1.00 65.62 211 CYS A N 1
ATOM 1667 C CA . CYS A 1 211 ? 10.177 -1.273 4.006 1.00 65.62 211 CYS A CA 1
ATOM 1668 C C . CYS A 1 211 ? 9.460 -0.296 4.952 1.00 65.62 211 CYS A C 1
ATOM 1670 O O . CYS A 1 211 ? 9.202 -0.617 6.114 1.00 65.62 211 CYS A O 1
ATOM 1672 N N . PHE A 1 212 ? 9.072 0.883 4.456 1.00 66.81 212 PHE A N 1
ATOM 1673 C CA . PHE A 1 212 ? 8.354 1.877 5.262 1.00 66.81 212 PHE A CA 1
ATOM 1674 C C . PHE A 1 212 ? 6.910 1.475 5.539 1.00 66.81 212 PHE A C 1
ATOM 1676 O O . PHE A 1 212 ? 6.370 1.766 6.609 1.00 66.81 212 PHE A O 1
ATOM 1683 N N . VAL A 1 213 ? 6.284 0.773 4.598 1.00 62.19 213 VAL A N 1
ATOM 1684 C CA . VAL A 1 213 ? 4.900 0.336 4.761 1.00 62.19 213 VAL A CA 1
ATOM 1685 C C . VAL A 1 213 ? 4.772 -0.817 5.768 1.00 62.19 213 VAL A C 1
ATOM 1687 O O . VAL A 1 213 ? 3.737 -1.001 6.409 1.00 62.19 213 VAL A O 1
ATOM 1690 N N . VAL A 1 214 ? 5.856 -1.538 6.036 1.00 60.44 214 VAL A N 1
ATOM 1691 C CA . VAL A 1 214 ? 5.885 -2.528 7.120 1.00 60.44 214 VAL A CA 1
ATOM 1692 C C . VAL A 1 214 ? 6.050 -1.924 8.493 1.00 60.44 214 VAL A C 1
ATOM 1694 O O . VAL A 1 214 ? 5.449 -2.437 9.436 1.00 60.44 214 VAL A O 1
ATOM 1697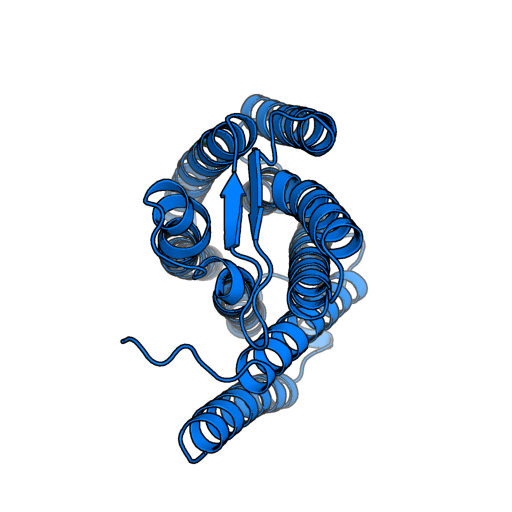 N N . LEU A 1 215 ? 6.714 -0.777 8.616 1.00 62.94 215 LEU A N 1
ATOM 1698 C CA . LEU A 1 215 ? 6.635 0.004 9.851 1.00 62.94 215 LEU A CA 1
ATOM 1699 C C . LEU A 1 215 ? 5.181 0.416 10.148 1.00 62.94 215 LEU A C 1
ATOM 1701 O O . LEU A 1 215 ? 4.779 0.447 11.311 1.00 62.94 215 LEU A O 1
ATOM 1705 N N . THR A 1 216 ? 4.351 0.638 9.119 1.00 62.34 216 THR A N 1
ATOM 1706 C CA . THR A 1 216 ? 2.897 0.844 9.275 1.00 62.34 216 THR A CA 1
ATOM 1707 C C . THR A 1 216 ? 2.208 -0.391 9.795 1.00 62.34 216 THR A C 1
ATOM 1709 O O . THR A 1 216 ? 1.438 -0.298 10.742 1.00 62.34 216 THR A O 1
ATOM 1712 N N . VAL A 1 217 ? 2.447 -1.539 9.161 1.00 63.50 217 VAL A N 1
ATOM 1713 C CA . VAL A 1 217 ? 1.783 -2.789 9.527 1.00 63.50 217 VAL A CA 1
ATOM 1714 C C . VAL A 1 217 ? 2.178 -3.182 10.946 1.00 63.50 217 VAL A C 1
ATOM 1716 O O . VAL A 1 217 ? 1.303 -3.541 11.723 1.00 63.50 217 VAL A O 1
ATOM 1719 N N . ALA A 1 218 ? 3.444 -2.999 11.326 1.00 62.72 218 ALA A N 1
ATOM 1720 C CA . ALA A 1 218 ? 3.935 -3.176 12.688 1.00 62.72 218 ALA A CA 1
ATOM 1721 C C . ALA A 1 218 ? 3.326 -2.162 13.673 1.00 62.72 218 ALA A C 1
ATOM 1723 O O . ALA A 1 218 ? 2.916 -2.545 14.766 1.00 62.72 218 ALA A O 1
ATOM 1724 N N . GLY A 1 219 ? 3.197 -0.886 13.295 1.00 66.31 219 GLY A N 1
ATOM 1725 C CA . GLY A 1 219 ? 2.536 0.137 14.115 1.00 66.31 219 GLY A CA 1
ATOM 1726 C C . GLY A 1 219 ? 1.044 -0.145 14.327 1.00 66.31 219 GLY A C 1
ATOM 1727 O O . GLY A 1 219 ? 0.534 -0.055 15.448 1.00 66.31 219 GLY A O 1
ATOM 1728 N N . LEU A 1 220 ? 0.350 -0.578 13.274 1.00 65.62 220 LEU A N 1
ATOM 1729 C CA . LEU A 1 220 ? -1.038 -1.028 13.329 1.00 65.62 220 LEU A CA 1
ATOM 1730 C C . LEU A 1 220 ? -1.160 -2.304 14.173 1.00 65.62 220 LEU A C 1
ATOM 1732 O O . LEU A 1 220 ? -2.021 -2.349 15.046 1.00 65.62 220 LEU A O 1
ATOM 1736 N N . ALA A 1 221 ? -0.263 -3.282 14.003 1.00 62.97 221 ALA A N 1
ATOM 1737 C CA . ALA A 1 221 ? -0.183 -4.498 14.819 1.00 62.97 221 ALA A CA 1
ATOM 1738 C C . ALA A 1 221 ? -0.017 -4.177 16.303 1.00 62.97 221 ALA A C 1
ATOM 1740 O O . ALA A 1 221 ? -0.765 -4.659 17.150 1.00 62.97 221 ALA A O 1
ATOM 1741 N N . TYR A 1 222 ? 0.952 -3.324 16.624 1.00 63.38 222 TYR A N 1
ATOM 1742 C CA . TYR A 1 222 ? 1.222 -2.890 17.984 1.00 63.38 222 TYR A CA 1
ATOM 1743 C C . TYR A 1 222 ? -0.019 -2.249 18.603 1.00 63.38 222 TYR A C 1
ATOM 1745 O O . TYR A 1 222 ? -0.405 -2.572 19.727 1.00 63.38 222 TYR A O 1
ATOM 1753 N N . SER A 1 223 ? -0.698 -1.399 17.835 1.00 63.72 223 SER A N 1
ATOM 1754 C CA . SER A 1 223 ? -1.937 -0.751 18.257 1.00 63.72 223 SER A CA 1
ATOM 1755 C C . SER A 1 223 ? -3.069 -1.764 18.460 1.00 63.72 223 SER A C 1
ATOM 1757 O O . SER A 1 223 ? -3.844 -1.641 19.409 1.00 63.72 223 SER A O 1
ATOM 1759 N N . MET A 1 224 ? -3.121 -2.810 17.628 1.00 63.34 224 MET A N 1
ATOM 1760 C CA . MET A 1 224 ? -4.030 -3.950 17.778 1.00 63.34 224 MET A CA 1
ATOM 1761 C C . MET A 1 224 ? -3.830 -4.719 19.070 1.00 63.34 224 MET A C 1
ATOM 1763 O O . MET A 1 224 ? -4.813 -5.096 19.709 1.00 63.34 224 MET A O 1
ATOM 1767 N N . LEU A 1 225 ? -2.577 -4.886 19.472 1.00 57.69 225 LEU A N 1
ATOM 1768 C CA . LEU A 1 225 ? -2.182 -5.700 20.612 1.00 57.69 225 LEU A CA 1
ATOM 1769 C C . LEU A 1 225 ? -2.251 -4.916 21.929 1.00 57.69 225 LEU A C 1
ATOM 1771 O O . LEU A 1 225 ? -2.732 -5.444 22.928 1.00 57.69 225 LEU A O 1
ATOM 1775 N N . ARG A 1 226 ? -1.838 -3.641 21.934 1.00 57.84 226 ARG A N 1
ATOM 1776 C CA . ARG A 1 226 ? -1.852 -2.783 23.131 1.00 57.84 226 ARG A CA 1
ATOM 1777 C C . ARG A 1 226 ? -3.242 -2.259 23.480 1.00 57.84 226 ARG A C 1
ATOM 1779 O O . ARG A 1 226 ? -3.545 -2.109 24.660 1.00 57.84 226 ARG A O 1
ATOM 1786 N N . TYR A 1 227 ? -4.070 -1.963 22.477 1.00 61.16 227 TYR A N 1
ATOM 1787 C CA . TYR A 1 227 ? -5.371 -1.322 22.689 1.00 61.16 227 TYR A CA 1
ATOM 1788 C C . TYR A 1 227 ? -6.564 -2.222 22.373 1.00 61.16 227 TYR A C 1
ATOM 1790 O O . TYR A 1 227 ? -7.677 -1.714 22.314 1.00 61.16 227 TYR A O 1
ATOM 1798 N N . HIS A 1 228 ? -6.368 -3.532 22.177 1.00 64.69 228 HIS A N 1
ATOM 1799 C CA . HIS A 1 228 ? -7.445 -4.483 21.855 1.00 64.69 228 HIS A CA 1
ATOM 1800 C C . HIS A 1 228 ? -8.264 -4.078 20.615 1.00 64.69 228 HIS A C 1
ATOM 1802 O O . HIS A 1 228 ? -9.468 -4.299 20.537 1.00 64.69 228 HIS A O 1
ATOM 1808 N N . LEU A 1 229 ? -7.602 -3.481 19.619 1.00 57.03 229 LEU A N 1
ATOM 1809 C CA . LEU A 1 229 ? -8.212 -2.892 18.415 1.00 57.03 229 LEU A CA 1
ATOM 1810 C C . LEU A 1 229 ? -9.020 -3.915 17.588 1.00 57.03 229 LEU A C 1
ATOM 1812 O O . LEU A 1 229 ? -9.832 -3.510 16.761 1.00 57.03 229 LEU A O 1
ATOM 1816 N N . LEU A 1 230 ? -8.789 -5.223 17.805 1.00 60.59 230 LEU A N 1
ATOM 1817 C CA . LEU A 1 230 ? -9.379 -6.345 17.063 1.00 60.59 230 LEU A CA 1
ATOM 1818 C C . LEU A 1 230 ? -9.688 -7.600 17.917 1.00 60.59 230 LEU A C 1
ATOM 1820 O O . LEU A 1 230 ? -9.833 -8.679 17.362 1.00 60.59 230 LEU A O 1
ATOM 1824 N N . ASP A 1 231 ? -9.772 -7.514 19.251 1.00 62.53 231 ASP A N 1
ATOM 1825 C CA . ASP A 1 231 ? -10.021 -8.680 20.141 1.00 62.53 231 ASP A CA 1
ATOM 1826 C C . ASP A 1 231 ? -9.171 -9.941 19.839 1.00 62.53 231 ASP A C 1
ATOM 1828 O O . ASP A 1 231 ? -9.586 -11.071 20.078 1.00 62.53 231 ASP A O 1
ATOM 1832 N N . ILE A 1 232 ? -7.948 -9.772 19.329 1.00 61.72 232 ILE A N 1
ATOM 1833 C CA . ILE A 1 232 ? -7.033 -10.882 18.992 1.00 61.72 232 ILE A CA 1
ATOM 1834 C C . ILE A 1 232 ? -6.229 -11.402 20.192 1.00 61.72 232 ILE A C 1
ATOM 1836 O O . ILE A 1 232 ? -5.309 -12.202 20.032 1.00 61.72 232 ILE A O 1
ATOM 1840 N N . TRP A 1 233 ? -6.559 -10.940 21.400 1.00 57.56 233 TRP A N 1
ATOM 1841 C CA . TRP A 1 233 ? -5.791 -11.200 22.621 1.00 57.56 233 TRP A CA 1
ATOM 1842 C C . TRP A 1 233 ? -5.706 -12.693 22.975 1.00 57.56 233 TRP A C 1
ATOM 1844 O O . TRP A 1 233 ? -4.743 -13.119 23.597 1.00 57.56 233 TRP A O 1
ATOM 1854 N N . VAL A 1 234 ? -6.669 -13.501 22.514 1.00 54.31 234 VAL A N 1
ATOM 1855 C CA . VAL A 1 234 ? -6.688 -14.960 22.718 1.00 54.31 234 VAL A CA 1
ATOM 1856 C C . VAL A 1 234 ? -5.526 -15.666 22.001 1.00 54.31 234 VAL A C 1
ATOM 1858 O O . VAL A 1 234 ? -5.086 -16.716 22.451 1.00 54.31 234 VAL A O 1
ATOM 1861 N N . ILE A 1 235 ? -5.006 -15.095 20.907 1.00 54.84 235 ILE A N 1
ATOM 1862 C CA . ILE A 1 235 ? -3.982 -15.745 20.066 1.00 54.84 235 ILE A CA 1
ATOM 1863 C C . ILE A 1 235 ? -2.564 -15.287 20.417 1.00 54.84 235 ILE A C 1
ATOM 1865 O O . ILE A 1 235 ? -1.610 -16.047 20.264 1.00 54.84 235 ILE A O 1
ATOM 1869 N N . PHE A 1 236 ? -2.405 -14.061 20.914 1.00 58.16 236 PHE A N 1
ATOM 1870 C CA . PHE A 1 236 ? -1.092 -13.491 21.192 1.00 58.16 236 PHE A CA 1
ATOM 1871 C C . PHE A 1 236 ? -0.905 -13.251 22.685 1.00 58.16 236 PHE A C 1
ATOM 1873 O O . PHE A 1 236 ? -1.428 -12.286 23.245 1.00 58.16 236 PHE A O 1
ATOM 1880 N N . SER A 1 237 ? -0.080 -14.087 23.323 1.00 58.41 237 SER A N 1
ATOM 1881 C CA . SER A 1 237 ? 0.466 -13.738 24.634 1.00 58.41 237 SER A CA 1
ATOM 1882 C C . SER A 1 237 ? 1.299 -12.456 24.499 1.00 58.41 237 SER A C 1
ATOM 1884 O O . SER A 1 237 ? 1.958 -12.242 23.475 1.00 58.41 237 SER A O 1
ATOM 1886 N N . ARG A 1 238 ? 1.312 -11.600 25.532 1.00 58.22 238 ARG A N 1
ATOM 1887 C CA . ARG A 1 238 ? 2.165 -10.393 25.554 1.00 58.22 238 ARG A CA 1
ATOM 1888 C C . ARG A 1 238 ? 3.620 -10.741 25.202 1.00 58.22 238 ARG A C 1
ATOM 1890 O O . ARG A 1 238 ? 4.270 -10.006 24.469 1.00 58.22 238 ARG A O 1
ATOM 1897 N N . THR A 1 239 ? 4.085 -11.907 25.644 1.00 55.25 239 THR A N 1
ATOM 1898 C CA . THR A 1 239 ? 5.419 -12.461 25.391 1.00 55.25 239 THR A CA 1
ATOM 1899 C C . THR A 1 239 ? 5.677 -12.760 23.916 1.00 55.25 239 THR A C 1
ATOM 1901 O O . THR A 1 239 ? 6.734 -12.404 23.407 1.00 55.25 239 THR A O 1
ATOM 1904 N N . THR A 1 240 ? 4.714 -13.351 23.203 1.00 62.44 240 THR A N 1
ATOM 1905 C CA . THR A 1 240 ? 4.839 -13.647 21.764 1.00 62.44 240 THR A CA 1
ATOM 1906 C C . THR A 1 240 ? 4.989 -12.360 20.956 1.00 62.44 240 THR A C 1
ATOM 1908 O O . THR A 1 240 ? 5.801 -12.288 20.041 1.00 62.44 240 THR A O 1
ATOM 1911 N N . VAL A 1 241 ? 4.250 -11.315 21.330 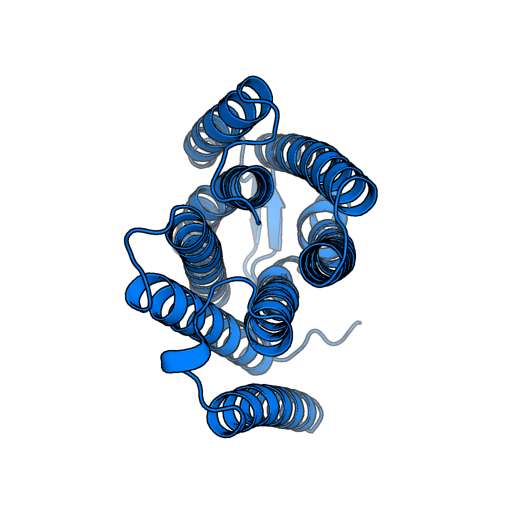1.00 57.69 241 VAL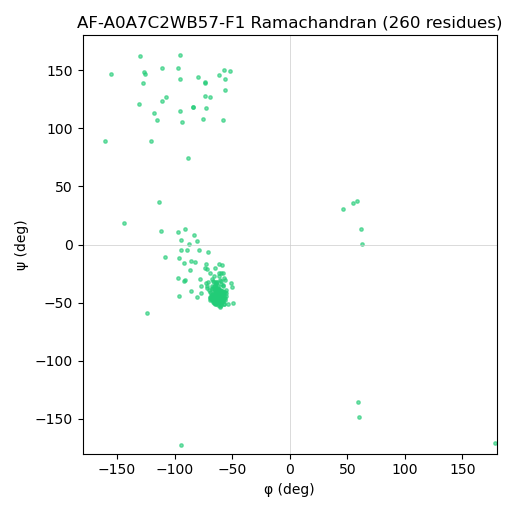 A N 1
ATOM 1912 C CA . VAL A 1 241 ? 4.335 -10.001 20.679 1.00 57.69 241 VAL A CA 1
ATOM 1913 C C . VAL A 1 241 ? 5.691 -9.359 20.908 1.00 57.69 241 VAL A C 1
ATOM 1915 O O . VAL A 1 241 ? 6.318 -8.915 19.949 1.00 57.69 241 VAL A O 1
ATOM 1918 N N . TYR A 1 242 ? 6.149 -9.316 22.163 1.00 58.78 242 TYR A N 1
ATOM 1919 C CA . TYR A 1 242 ? 7.466 -8.773 22.473 1.00 58.78 242 TYR A CA 1
ATOM 1920 C C . TYR A 1 242 ? 8.555 -9.557 21.744 1.00 58.78 242 TYR A C 1
ATOM 1922 O O . TYR A 1 242 ? 9.401 -8.941 21.116 1.00 58.78 242 TYR A O 1
ATOM 1930 N N . ALA A 1 243 ? 8.479 -10.888 21.706 1.00 64.25 243 ALA A N 1
ATOM 1931 C CA . ALA A 1 243 ? 9.431 -11.711 20.967 1.00 64.25 243 ALA A CA 1
ATOM 1932 C C . ALA A 1 243 ? 9.440 -11.405 19.457 1.00 64.25 243 ALA A C 1
ATOM 1934 O O . ALA A 1 243 ? 10.514 -11.282 18.878 1.00 64.25 243 ALA A O 1
ATOM 1935 N N . VAL A 1 244 ? 8.273 -11.226 18.823 1.00 64.75 244 VAL A N 1
ATOM 1936 C CA . VAL A 1 244 ? 8.184 -10.904 17.386 1.00 64.75 244 VAL A CA 1
ATOM 1937 C C . VAL A 1 244 ? 8.688 -9.493 17.093 1.00 64.75 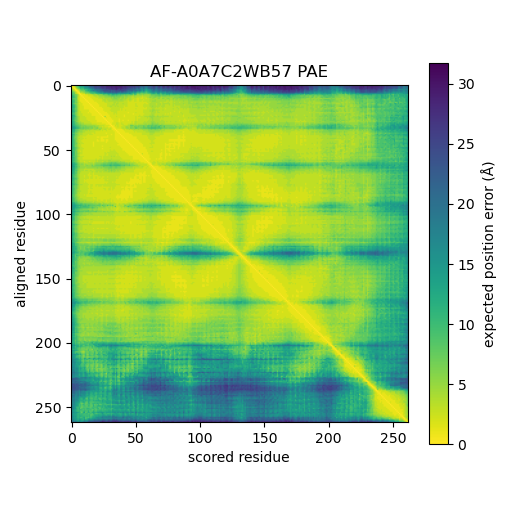244 VAL A C 1
ATOM 1939 O O . VAL A 1 244 ? 9.473 -9.314 16.169 1.00 64.75 244 VAL A O 1
ATOM 1942 N N . VAL A 1 245 ? 8.278 -8.488 17.873 1.00 63.41 245 VAL A N 1
ATOM 1943 C CA . VAL A 1 245 ? 8.717 -7.097 17.669 1.00 63.41 245 VAL A CA 1
ATOM 1944 C C . VAL A 1 245 ? 10.208 -6.960 17.959 1.00 63.41 245 VAL A C 1
ATOM 1946 O O . VAL A 1 245 ? 10.935 -6.395 17.150 1.00 63.41 245 VAL A O 1
ATOM 1949 N N . THR A 1 246 ? 10.683 -7.506 19.077 1.00 64.44 246 THR A N 1
ATOM 1950 C CA . THR A 1 246 ? 12.106 -7.511 19.426 1.00 64.44 246 THR A CA 1
ATOM 1951 C C . THR A 1 246 ? 12.909 -8.302 18.401 1.00 64.44 246 THR A C 1
ATOM 1953 O O . THR A 1 246 ? 13.939 -7.814 17.958 1.00 64.44 246 THR A O 1
ATOM 1956 N N . GLY A 1 247 ? 12.420 -9.459 17.948 1.00 72.12 247 GLY A N 1
ATOM 1957 C CA . GLY A 1 247 ? 13.044 -10.235 16.878 1.00 72.12 247 GLY A CA 1
ATOM 1958 C C . GLY A 1 247 ? 13.120 -9.462 15.562 1.00 72.12 247 GLY A C 1
ATOM 1959 O O . GLY A 1 247 ? 14.173 -9.436 14.939 1.00 72.12 247 GLY A O 1
ATOM 1960 N N . PHE A 1 248 ? 12.052 -8.760 15.174 1.00 68.38 248 PHE A N 1
ATOM 1961 C CA . PHE A 1 248 ? 12.032 -7.904 13.986 1.00 68.38 248 PHE A CA 1
ATOM 1962 C C . PHE A 1 248 ? 13.013 -6.730 14.105 1.00 68.38 248 PHE A C 1
ATOM 1964 O O . PHE A 1 248 ? 13.750 -6.448 13.162 1.00 68.38 248 PHE A O 1
ATOM 1971 N N . VAL A 1 249 ? 13.063 -6.067 15.265 1.00 70.75 249 VAL A N 1
ATOM 1972 C CA . VAL A 1 249 ? 13.999 -4.963 15.528 1.00 70.75 249 VAL A CA 1
ATOM 1973 C C . VAL A 1 249 ? 15.442 -5.462 15.528 1.00 70.75 249 VAL A C 1
ATOM 1975 O O . VAL A 1 249 ? 16.276 -4.850 14.872 1.00 70.75 249 VAL A O 1
ATOM 1978 N N . ILE A 1 250 ? 15.734 -6.582 16.198 1.00 72.31 250 ILE A N 1
ATOM 1979 C CA . ILE A 1 250 ? 17.066 -7.202 16.214 1.00 72.31 250 ILE A CA 1
ATOM 1980 C C . ILE A 1 250 ? 17.464 -7.625 14.803 1.00 72.31 250 ILE A C 1
ATOM 1982 O O . ILE A 1 250 ? 18.564 -7.302 14.374 1.00 72.31 250 ILE A O 1
ATOM 1986 N N . ALA A 1 251 ? 16.579 -8.294 14.060 1.00 68.88 251 ALA A N 1
ATOM 1987 C CA . ALA A 1 251 ? 16.848 -8.702 12.687 1.00 68.88 251 ALA A CA 1
ATOM 1988 C C . ALA A 1 251 ? 17.149 -7.485 11.808 1.00 68.88 251 ALA A C 1
ATOM 1990 O O . ALA A 1 251 ? 18.172 -7.466 11.137 1.00 68.88 251 ALA A O 1
ATOM 1991 N N . THR A 1 252 ? 16.323 -6.437 11.878 1.00 64.69 252 THR A N 1
ATOM 1992 C CA . THR A 1 252 ? 16.543 -5.186 11.136 1.00 64.69 252 THR A CA 1
ATOM 1993 C C . THR A 1 252 ? 17.863 -4.524 11.537 1.00 64.69 252 THR A C 1
ATOM 1995 O O . THR A 1 252 ? 18.619 -4.100 10.670 1.00 64.69 252 THR A O 1
ATOM 1998 N N . PHE A 1 253 ? 18.175 -4.468 12.834 1.00 72.62 253 PHE A N 1
ATOM 1999 C CA . PHE A 1 253 ? 19.409 -3.879 13.354 1.00 72.62 253 PHE A CA 1
ATOM 2000 C C . PHE A 1 253 ? 20.652 -4.650 12.902 1.00 72.62 253 PHE A C 1
ATOM 2002 O O . PHE A 1 253 ? 21.570 -4.047 12.356 1.00 72.62 253 PHE A O 1
ATOM 2009 N N . LEU A 1 254 ? 20.672 -5.976 13.067 1.00 74.94 254 LEU A N 1
ATOM 2010 C CA . LEU A 1 254 ? 21.772 -6.834 12.616 1.00 74.94 254 LEU A CA 1
ATOM 2011 C C . LEU A 1 254 ? 21.983 -6.714 11.108 1.00 74.94 254 LEU A C 1
ATOM 2013 O O . LEU A 1 254 ? 23.114 -6.646 10.641 1.00 74.94 254 LEU A O 1
ATOM 2017 N N . VAL A 1 255 ? 20.892 -6.638 10.354 1.00 65.88 255 VAL A N 1
ATOM 2018 C CA . VAL A 1 255 ? 20.907 -6.486 8.902 1.00 65.88 255 VAL A CA 1
ATOM 2019 C C . VAL A 1 255 ? 21.481 -5.122 8.495 1.00 65.88 255 VAL A C 1
ATOM 2021 O O . VAL A 1 255 ? 22.378 -5.075 7.658 1.00 65.88 255 VAL A O 1
ATOM 2024 N N . VAL A 1 256 ? 21.084 -4.028 9.152 1.00 70.44 256 VAL A N 1
ATOM 2025 C CA . VAL A 1 256 ? 21.673 -2.694 8.926 1.00 70.44 256 VAL A CA 1
ATOM 2026 C C . VAL A 1 256 ? 23.160 -2.666 9.293 1.00 70.44 256 VAL A C 1
ATOM 2028 O O . VAL A 1 256 ? 23.966 -2.196 8.497 1.00 70.44 256 VAL A O 1
ATOM 2031 N N . VAL A 1 257 ? 23.545 -3.210 10.451 1.00 74.12 257 VAL A N 1
ATOM 2032 C CA . VAL A 1 257 ? 24.947 -3.239 10.907 1.00 74.12 257 VAL A CA 1
ATOM 2033 C C . VAL A 1 257 ? 25.811 -4.094 9.981 1.00 74.12 257 VAL A C 1
ATOM 2035 O O . VAL A 1 257 ? 26.880 -3.657 9.565 1.00 74.12 257 VAL A O 1
ATOM 2038 N N . SER A 1 258 ? 25.341 -5.282 9.596 1.00 70.75 258 SER A N 1
ATOM 2039 C CA . SER A 1 258 ? 26.056 -6.144 8.648 1.00 70.75 258 SER A CA 1
ATOM 2040 C C . SER A 1 258 ? 26.208 -5.491 7.273 1.00 70.75 258 SER A C 1
ATOM 2042 O O . SER A 1 258 ? 27.261 -5.622 6.667 1.00 70.75 258 SER A O 1
ATOM 2044 N N . GLY A 1 259 ? 25.218 -4.720 6.814 1.00 59.59 259 GLY A N 1
ATOM 2045 C CA . GLY A 1 259 ? 25.303 -3.962 5.565 1.00 59.59 259 GLY A CA 1
ATOM 2046 C C . GLY A 1 259 ? 26.219 -2.733 5.619 1.00 59.59 259 GLY A C 1
ATOM 2047 O O . GLY A 1 259 ? 26.581 -2.231 4.564 1.00 59.59 259 GLY A O 1
ATOM 2048 N N . MET A 1 260 ? 26.588 -2.244 6.809 1.00 59.44 260 MET A N 1
ATOM 2049 C CA . MET A 1 260 ? 27.532 -1.127 6.991 1.00 59.44 260 MET A CA 1
ATOM 2050 C C . MET A 1 260 ? 28.990 -1.581 7.165 1.00 59.44 260 MET A C 1
ATOM 2052 O O . MET A 1 260 ? 29.895 -0.758 7.063 1.00 59.44 260 MET A O 1
ATOM 2056 N N . HIS A 1 261 ? 29.216 -2.863 7.464 1.00 51.97 261 HIS A N 1
ATOM 2057 C CA . HIS A 1 261 ? 30.545 -3.441 7.694 1.00 51.97 261 HIS A CA 1
ATOM 2058 C C . HIS A 1 261 ? 31.149 -4.143 6.460 1.00 51.97 261 HIS A C 1
ATOM 2060 O O . HIS A 1 261 ? 32.179 -4.803 6.599 1.00 51.97 261 HIS A O 1
ATOM 2066 N N . TRP A 1 262 ? 30.542 -3.983 5.279 1.00 44.03 262 TRP A N 1
ATOM 2067 C CA . TRP A 1 262 ? 31.050 -4.452 3.983 1.00 44.03 262 TRP A CA 1
ATOM 2068 C C . TRP A 1 262 ? 31.195 -3.293 3.004 1.00 44.03 262 TRP A C 1
ATOM 2070 O O . TRP A 1 262 ? 30.252 -2.473 2.933 1.00 44.03 262 TRP A O 1
#

Foldseek 3Di:
DDPDFFLLLLLLLLVLLLVLLQVLLVLLCVLDVPQPLSPLSSLLSNLLSVLSVLLNQQQPDPDPVSNLVSVLVSLLSVLCNLLSLLSSLQCPQPSDGRFDPVLSVVSVVLSVVLSVVSPDCQAFVDWDDDDRDGIQTQGGPSLVSSVVSNVSSLVRSLVSLVVQLVVDDDLSNVLSVLLNVLSVQLSVVLCVQCPVCSVVVPPNSNSCNSSSVSSSVLSNSVSCAPRVSRVSVVPDDPVNNCCSVVVSVVSSVVSVVVSVVD

Sequence (262 aa):
MMMQPSPILATTLILLSALSSALLGGAVFFSNPWRRTHRRFALLTANLSLWAFGVLAIIHSHAPLMASFWIRMTFVVASFLPAVFYHFIVIFPYQRFEGNRWVLRFLYGGAVALSVGAFTPWYIEHVELFVDHPPLVRYGPIFYGFGVIAGVALAFSLSNLIQKVRQSIGIQRRQIEHVLTSFLVVSLLALSTNVLAPALRLGTLEVYGPCFVVLTVAGLAYSMLRYHLLDIWVIFSRTTVYAVVTGFVIATFLVVVSGMHW

Mean predicted aligned error: 7.58 Å